Protein AF-A0A367LZN6-F1 (afdb_monomer_lite)

InterPro domains:
  IPR013398 Type I-F CRISPR-associated protein Csy2 [PF09614] (10-201)
  IPR013398 Type I-F CRISPR-associated protein Csy2 [TIGR02565] (9-202)

Radius of gyration: 20.75 Å; chains: 1; bounding box: 50×56×59 Å

Structure (mmCIF, N/CA/C/O backbone):
data_AF-A0A367LZN6-F1
#
_entry.id   AF-A0A367LZN6-F1
#
loop_
_atom_site.group_PDB
_atom_site.id
_atom_site.type_symbol
_atom_site.label_atom_id
_atom_site.label_alt_id
_atom_site.label_comp_id
_atom_site.label_asym_id
_atom_site.label_entity_id
_atom_site.label_seq_id
_atom_site.pdbx_PDB_ins_code
_atom_site.Cartn_x
_atom_site.Cartn_y
_atom_site.Cartn_z
_atom_site.occupancy
_atom_site.B_iso_or_equiv
_atom_site.auth_seq_id
_atom_site.auth_comp_id
_atom_site.auth_asym_id
_atom_site.auth_atom_id
_atom_site.pdbx_PDB_model_num
ATOM 1 N N . MET A 1 1 ? 19.451 3.574 7.595 1.00 36.38 1 MET A N 1
ATOM 2 C CA . MET A 1 1 ? 19.959 3.113 6.290 1.00 36.38 1 MET A CA 1
ATOM 3 C C . MET A 1 1 ? 19.933 4.323 5.383 1.00 36.38 1 MET A C 1
ATOM 5 O O . MET A 1 1 ? 18.864 4.893 5.214 1.00 36.38 1 MET A O 1
ATOM 9 N N . SER A 1 2 ? 21.096 4.810 4.957 1.00 38.88 2 SER A N 1
ATOM 10 C CA . SER A 1 2 ? 21.179 5.846 3.927 1.00 38.88 2 SER A CA 1
ATOM 11 C C . SER A 1 2 ? 20.665 5.220 2.634 1.00 38.88 2 SER A C 1
ATOM 13 O O . SER A 1 2 ? 21.342 4.358 2.081 1.00 38.88 2 SER A O 1
ATOM 15 N N . GLY A 1 3 ? 19.436 5.555 2.243 1.00 60.59 3 GLY A N 1
ATOM 16 C CA . GLY A 1 3 ? 18.892 5.136 0.955 1.00 60.59 3 GLY A CA 1
ATOM 17 C C . GLY A 1 3 ? 19.690 5.803 -0.156 1.00 60.59 3 GLY A C 1
ATOM 18 O O . GLY A 1 3 ? 20.040 6.978 -0.037 1.00 60.59 3 GLY A O 1
ATOM 19 N N . THR A 1 4 ? 20.028 5.038 -1.183 1.00 78.94 4 THR A N 1
ATOM 20 C CA . THR A 1 4 ? 20.628 5.560 -2.407 1.00 78.94 4 THR A CA 1
ATOM 21 C C . THR A 1 4 ? 19.589 6.435 -3.105 1.00 78.94 4 THR A C 1
ATOM 23 O O . THR A 1 4 ? 18.412 6.076 -3.148 1.00 78.94 4 THR A O 1
ATOM 26 N N . ASP A 1 5 ? 19.986 7.591 -3.635 1.00 84.31 5 ASP A N 1
ATOM 27 C CA . ASP A 1 5 ? 19.047 8.428 -4.385 1.00 84.31 5 ASP A CA 1
ATOM 28 C C . ASP A 1 5 ? 18.665 7.733 -5.706 1.00 84.31 5 ASP A C 1
ATOM 30 O O . ASP A 1 5 ? 19.562 7.259 -6.409 1.00 84.31 5 ASP A O 1
ATOM 34 N N . PRO A 1 6 ? 17.366 7.650 -6.054 1.00 88.62 6 PRO A N 1
ATOM 35 C CA . PRO A 1 6 ? 16.902 6.976 -7.265 1.00 88.62 6 PRO A CA 1
ATOM 36 C C . PRO A 1 6 ? 17.470 7.597 -8.539 1.00 88.62 6 PRO A C 1
ATOM 38 O O . PRO A 1 6 ? 17.535 8.819 -8.672 1.00 88.62 6 PRO A O 1
ATOM 41 N N . GLU A 1 7 ? 17.819 6.753 -9.510 1.00 89.00 7 GLU A N 1
ATOM 42 C CA . GLU A 1 7 ? 18.222 7.190 -10.855 1.00 89.00 7 GLU A CA 1
ATOM 43 C C . GLU A 1 7 ? 16.996 7.533 -11.708 1.00 89.00 7 GLU A C 1
ATOM 45 O O . GLU A 1 7 ? 17.014 8.469 -12.518 1.00 89.00 7 GLU A O 1
ATOM 50 N N . ALA A 1 8 ? 15.887 6.828 -11.473 1.00 90.50 8 ALA A N 1
ATOM 51 C CA . ALA A 1 8 ? 14.597 7.106 -12.078 1.00 90.50 8 ALA A CA 1
ATOM 52 C C . ALA A 1 8 ? 13.431 6.924 -11.098 1.00 90.50 8 ALA A C 1
ATOM 54 O O . ALA A 1 8 ? 13.517 6.218 -10.095 1.00 90.50 8 ALA A O 1
ATOM 55 N N . LEU A 1 9 ? 12.307 7.568 -11.415 1.00 92.56 9 LEU A N 1
ATOM 56 C CA . LEU A 1 9 ? 11.036 7.410 -10.713 1.00 92.56 9 LEU A CA 1
ATOM 57 C C . LEU A 1 9 ? 10.023 6.728 -11.621 1.00 92.56 9 LEU A C 1
ATOM 59 O O . LEU A 1 9 ? 9.622 7.288 -12.642 1.00 92.56 9 LEU A O 1
ATOM 63 N N . LEU A 1 10 ? 9.556 5.554 -11.214 1.00 93.94 10 LEU A N 1
ATOM 64 C CA . LEU A 1 10 ? 8.472 4.846 -11.876 1.00 93.94 10 LEU A CA 1
ATOM 65 C C . LEU A 1 10 ? 7.142 5.165 -11.188 1.00 93.94 10 LEU A C 1
ATOM 67 O O . LEU A 1 10 ? 6.954 4.912 -10.000 1.00 93.94 10 LEU A O 1
ATOM 71 N N . LEU A 1 11 ? 6.197 5.715 -11.947 1.00 94.38 11 LEU A N 1
ATOM 72 C CA . LEU A 1 11 ? 4.834 5.971 -11.494 1.00 94.38 11 LEU A CA 1
ATOM 73 C C . LEU A 1 11 ? 3.920 4.814 -11.901 1.00 94.38 11 LEU A C 1
ATOM 75 O O . LEU A 1 11 ? 3.705 4.601 -13.091 1.00 94.38 11 LEU A O 1
ATOM 79 N N . LEU A 1 12 ? 3.305 4.148 -10.920 1.00 93.50 12 LEU A N 1
ATOM 80 C CA . LEU A 1 12 ? 2.139 3.283 -11.104 1.00 93.50 12 LEU A CA 1
ATOM 81 C C . LEU A 1 12 ? 0.874 4.080 -10.759 1.00 93.50 12 LEU A C 1
ATOM 83 O O . LEU A 1 12 ? 0.599 4.315 -9.577 1.00 93.50 12 LEU A O 1
ATOM 87 N N . PRO A 1 13 ? 0.121 4.559 -11.758 1.00 91.19 13 PRO A N 1
ATOM 88 C CA . PRO A 1 13 ? -0.969 5.490 -11.510 1.00 91.19 13 PRO A CA 1
ATOM 89 C C . PRO A 1 13 ? -2.259 4.780 -11.082 1.00 91.19 13 PRO A C 1
ATOM 91 O O . PRO A 1 13 ? -2.647 3.785 -11.677 1.00 91.19 13 PRO A O 1
ATOM 94 N N . ARG A 1 14 ? -2.973 5.371 -10.118 1.00 91.19 14 ARG A N 1
ATOM 95 C CA . ARG A 1 14 ? -4.406 5.169 -9.812 1.00 91.19 14 ARG A CA 1
ATOM 96 C C . ARG A 1 14 ? -4.847 3.705 -9.619 1.00 91.19 14 ARG A C 1
ATOM 98 O O . ARG A 1 14 ? -5.988 3.368 -9.916 1.00 91.19 14 ARG A O 1
ATOM 105 N N . LEU A 1 15 ? -3.975 2.843 -9.101 1.00 93.12 15 LEU A N 1
ATOM 106 C CA . LEU A 1 15 ? -4.280 1.444 -8.802 1.00 93.12 15 LEU A CA 1
ATOM 107 C C . LEU A 1 15 ? -5.531 1.353 -7.922 1.00 93.12 15 LEU A C 1
ATOM 109 O O . LEU A 1 15 ? -5.537 1.840 -6.790 1.00 93.12 15 LEU A O 1
ATOM 113 N N . SER A 1 16 ? -6.580 0.726 -8.450 1.00 94.38 16 SER A N 1
ATOM 114 C CA . SER A 1 16 ? -7.819 0.476 -7.722 1.00 94.38 16 SER A CA 1
ATOM 115 C C . SER A 1 16 ? -7.705 -0.856 -6.992 1.00 94.38 16 SER A C 1
ATOM 117 O O . SER A 1 16 ? -7.514 -1.897 -7.616 1.00 94.38 16 SER A O 1
ATOM 119 N N . ILE A 1 17 ? -7.776 -0.836 -5.665 1.00 96.19 17 ILE A N 1
ATOM 120 C CA . ILE A 1 17 ? -7.648 -2.011 -4.808 1.00 96.19 17 ILE A CA 1
ATOM 121 C C . ILE A 1 17 ? -8.984 -2.316 -4.155 1.00 96.19 17 ILE A C 1
ATOM 123 O O . ILE A 1 17 ? -9.581 -1.484 -3.466 1.00 96.19 17 ILE A O 1
ATOM 127 N N . GLN A 1 18 ? -9.424 -3.558 -4.318 1.00 96.25 18 GLN A N 1
ATOM 128 C CA . GLN A 1 18 ? -10.633 -4.075 -3.707 1.00 96.25 18 GLN A CA 1
ATOM 129 C C . GLN A 1 18 ? -10.316 -4.908 -2.463 1.00 96.25 18 GLN A C 1
ATOM 131 O O . GLN A 1 18 ? -9.483 -5.812 -2.523 1.00 96.25 18 GLN A O 1
ATOM 136 N N . ASN A 1 19 ? -11.047 -4.663 -1.368 1.00 95.69 19 ASN A N 1
ATOM 137 C CA . ASN A 1 19 ? -10.965 -5.427 -0.118 1.00 95.69 19 ASN A CA 1
ATOM 138 C C . ASN A 1 19 ? -9.553 -5.461 0.486 1.00 95.69 19 ASN A C 1
ATOM 140 O O . ASN A 1 19 ? -9.098 -6.507 0.943 1.00 95.69 19 ASN A O 1
ATOM 144 N N . ALA A 1 20 ? -8.853 -4.327 0.489 1.00 96.31 20 ALA A N 1
ATOM 145 C CA . ALA A 1 20 ? -7.599 -4.232 1.223 1.00 96.31 20 ALA A CA 1
ATOM 146 C C . ALA A 1 20 ? -7.864 -4.158 2.730 1.00 96.31 20 ALA A C 1
ATOM 148 O O . ALA A 1 20 ? -8.927 -3.707 3.167 1.00 96.31 20 ALA A O 1
ATOM 149 N N . ASN A 1 21 ? -6.885 -4.589 3.519 1.00 95.25 21 ASN A N 1
ATOM 150 C CA . ASN A 1 21 ? -6.981 -4.597 4.968 1.00 95.25 21 ASN A CA 1
ATOM 151 C C . ASN A 1 21 ? -7.060 -3.163 5.525 1.00 95.25 21 ASN A C 1
ATOM 153 O O . ASN A 1 21 ? -6.189 -2.335 5.256 1.00 95.25 21 ASN A O 1
ATOM 157 N N . ALA A 1 22 ? -8.097 -2.892 6.317 1.00 94.38 22 ALA A N 1
ATOM 158 C CA . ALA A 1 22 ? -8.324 -1.617 6.996 1.00 94.38 22 ALA A CA 1
ATOM 159 C C . ALA A 1 22 ? -7.944 -1.644 8.490 1.00 94.38 22 ALA A C 1
ATOM 161 O O . ALA A 1 22 ? -8.089 -0.633 9.179 1.00 94.38 22 ALA A O 1
ATOM 162 N N . ILE A 1 23 ? -7.474 -2.784 9.006 1.00 93.69 23 ILE A N 1
ATOM 163 C CA . ILE A 1 23 ? -6.905 -2.916 10.353 1.00 93.69 23 ILE A CA 1
ATOM 164 C C . ILE A 1 23 ? -5.385 -2.866 10.218 1.00 93.69 23 ILE A C 1
ATOM 166 O O . ILE A 1 23 ? -4.734 -3.848 9.858 1.00 93.69 23 ILE A O 1
ATOM 170 N N . SER A 1 24 ? -4.821 -1.691 10.476 1.00 89.88 24 SER A N 1
ATOM 171 C CA . SER A 1 24 ? -3.407 -1.400 10.217 1.00 89.88 24 SER A CA 1
ATOM 172 C C . SER A 1 24 ? -2.509 -1.820 11.376 1.00 89.88 24 SER A C 1
ATOM 174 O O . SER A 1 24 ? -1.361 -2.203 11.157 1.00 89.88 24 SER A O 1
ATOM 176 N N . SER A 1 25 ? -3.024 -1.751 12.604 1.00 92.25 25 SER A N 1
ATOM 177 C CA . SER A 1 25 ? -2.385 -2.255 13.822 1.00 92.25 25 SER A CA 1
AT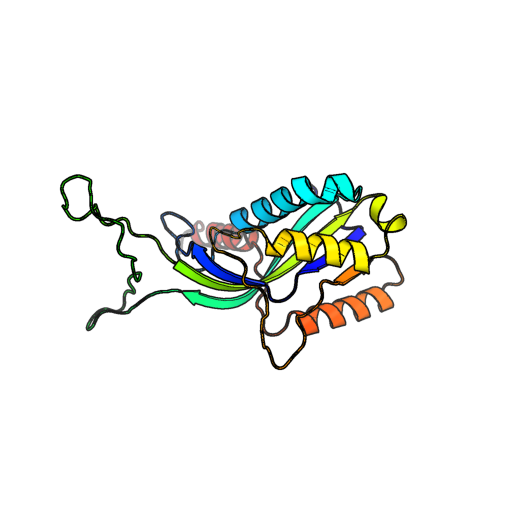OM 178 C C . SER A 1 25 ? -3.450 -2.570 14.885 1.00 92.25 25 SER A C 1
ATOM 180 O O . SER A 1 25 ? -4.607 -2.187 14.707 1.00 92.25 25 SER A O 1
ATOM 182 N N . PRO A 1 26 ? -3.090 -3.186 16.027 1.00 92.19 26 PRO A N 1
ATOM 183 C CA . PRO A 1 26 ? -4.032 -3.401 17.130 1.00 92.19 26 PRO A CA 1
ATOM 184 C C . PRO A 1 26 ? -4.678 -2.118 17.686 1.00 92.19 26 PRO A C 1
ATOM 186 O O . PRO A 1 26 ? -5.707 -2.196 18.347 1.00 92.19 26 PRO A O 1
ATOM 189 N N . LEU A 1 27 ? -4.081 -0.943 17.439 1.00 94.75 27 LEU A N 1
ATOM 190 C CA . LEU A 1 27 ? -4.550 0.351 17.954 1.00 94.75 27 LEU A CA 1
ATOM 191 C C . LEU A 1 27 ? -5.026 1.315 16.859 1.00 94.75 27 LEU A C 1
ATOM 193 O O . LEU A 1 27 ? -5.629 2.341 17.169 1.00 94.75 27 LEU A O 1
ATOM 197 N N . THR A 1 28 ? -4.742 1.028 15.587 1.00 95.06 28 THR A N 1
ATOM 198 C CA . THR A 1 28 ? -5.031 1.936 14.472 1.00 95.06 28 THR A CA 1
ATOM 199 C C . THR A 1 28 ? -5.791 1.228 13.362 1.00 95.06 28 THR A C 1
ATOM 201 O O . THR A 1 28 ? -5.426 0.142 12.911 1.00 95.06 28 THR A O 1
ATOM 204 N N . TRP A 1 29 ? -6.843 1.888 12.889 1.00 95.12 29 TRP A N 1
ATOM 205 C CA . TRP A 1 29 ? -7.655 1.439 11.768 1.00 95.12 29 TRP A CA 1
ATOM 206 C C . TRP A 1 29 ? -7.796 2.555 10.733 1.00 95.12 29 TRP A C 1
ATOM 208 O O . TRP A 1 29 ? -7.644 3.736 11.054 1.00 95.12 29 TRP A O 1
ATOM 218 N N . GLY A 1 30 ? -8.091 2.183 9.491 1.00 94.69 30 GLY A N 1
ATOM 219 C CA . GLY A 1 30 ? -8.221 3.104 8.369 1.00 94.69 30 GLY A CA 1
ATOM 220 C C . GLY A 1 30 ? -7.329 2.685 7.208 1.00 94.69 30 GLY A C 1
ATOM 221 O O . GLY A 1 30 ? -7.546 1.634 6.610 1.00 94.69 30 GLY A O 1
ATOM 222 N N . PHE A 1 31 ? -6.355 3.526 6.859 1.00 96.12 31 PHE A N 1
ATOM 223 C CA . PHE A 1 31 ? -5.451 3.269 5.738 1.00 96.12 31 PHE A CA 1
ATOM 224 C C . PHE A 1 31 ? -4.443 2.156 6.080 1.00 96.12 31 PHE A C 1
ATOM 226 O O . PHE A 1 31 ? -3.867 2.210 7.171 1.00 96.12 31 PHE A O 1
ATOM 233 N N . PRO A 1 32 ? -4.193 1.181 5.183 1.00 95.00 32 PRO A N 1
ATOM 234 C CA . PRO A 1 32 ? -3.294 0.058 5.437 1.00 95.00 32 PRO A CA 1
ATOM 235 C C . PRO A 1 32 ? -1.883 0.502 5.833 1.00 95.00 32 PRO A C 1
ATOM 237 O O . PRO A 1 32 ? -1.411 1.572 5.449 1.00 95.00 32 PRO A O 1
ATOM 240 N N . SER A 1 33 ? -1.188 -0.350 6.588 1.00 95.12 33 SER A N 1
ATOM 241 C CA . SER A 1 33 ? 0.182 -0.072 7.031 1.00 95.12 33 SER A CA 1
ATOM 242 C C . SER A 1 33 ? 1.116 0.212 5.840 1.00 95.12 33 SER A C 1
ATOM 244 O O . SER A 1 33 ? 1.093 -0.555 4.871 1.00 95.12 33 SER A O 1
ATOM 246 N N . PRO A 1 34 ? 1.999 1.232 5.915 1.00 95.25 34 PRO A N 1
ATOM 247 C CA . PRO A 1 34 ? 3.028 1.484 4.901 1.00 95.25 34 PRO A CA 1
ATOM 248 C C . PRO A 1 34 ? 3.896 0.255 4.591 1.00 95.25 34 PRO A C 1
ATOM 250 O O . PRO A 1 34 ? 4.340 0.088 3.458 1.00 95.25 34 PRO A O 1
ATOM 253 N N . GLY A 1 35 ? 4.070 -0.651 5.563 1.00 95.25 35 GLY A N 1
ATOM 254 C CA . GLY A 1 35 ? 4.804 -1.907 5.380 1.00 95.25 35 GLY A CA 1
ATOM 255 C C . GLY A 1 35 ? 4.192 -2.843 4.330 1.00 95.25 35 GLY A C 1
ATOM 256 O O . GLY A 1 35 ? 4.907 -3.602 3.682 1.00 95.25 35 GLY A O 1
ATOM 257 N N . ALA A 1 36 ? 2.876 -2.767 4.102 1.00 95.44 36 ALA A N 1
ATOM 258 C CA . ALA A 1 36 ? 2.231 -3.521 3.030 1.00 95.44 36 ALA A CA 1
ATOM 259 C C . ALA A 1 36 ? 2.666 -3.029 1.639 1.00 95.44 36 ALA A C 1
ATOM 261 O O . ALA A 1 36 ? 2.731 -3.821 0.702 1.00 95.44 36 ALA A O 1
ATOM 262 N N . PHE A 1 37 ? 2.982 -1.737 1.511 1.00 96.62 37 PHE A N 1
ATOM 263 C CA . PHE A 1 37 ? 3.441 -1.133 0.264 1.00 96.62 37 PHE A CA 1
ATOM 264 C C . PHE A 1 37 ? 4.920 -1.416 0.031 1.00 96.62 37 PHE A C 1
ATOM 266 O O . PHE A 1 37 ? 5.276 -1.841 -1.060 1.00 96.62 37 PHE A O 1
ATOM 273 N N . THR A 1 38 ? 5.775 -1.274 1.048 1.00 96.19 38 THR A N 1
ATOM 274 C CA . THR A 1 38 ? 7.201 -1.625 0.912 1.00 96.19 38 THR A CA 1
ATOM 275 C C . THR A 1 38 ? 7.380 -3.112 0.596 1.00 96.19 38 THR A C 1
ATOM 277 O O . THR A 1 38 ? 8.139 -3.466 -0.303 1.00 96.19 38 THR A O 1
ATOM 280 N N . GLY A 1 39 ? 6.611 -3.991 1.249 1.00 95.75 39 GLY A N 1
ATOM 281 C CA . GLY A 1 39 ? 6.593 -5.422 0.937 1.00 95.75 39 GLY A CA 1
ATOM 282 C C . GLY A 1 39 ? 6.092 -5.727 -0.479 1.00 95.75 39 GLY A C 1
ATOM 283 O O . GLY A 1 39 ? 6.609 -6.633 -1.130 1.00 95.75 39 GLY A O 1
ATOM 284 N N . PHE A 1 40 ? 5.127 -4.955 -0.986 1.00 96.25 40 PHE A N 1
ATOM 285 C CA . PHE A 1 40 ? 4.655 -5.069 -2.367 1.00 96.25 40 PHE A CA 1
ATOM 286 C C . PHE A 1 40 ? 5.737 -4.684 -3.385 1.00 96.25 40 PHE A C 1
ATOM 288 O O . PHE A 1 40 ? 5.941 -5.419 -4.349 1.00 96.25 40 PHE A O 1
ATOM 295 N N . VAL A 1 41 ? 6.471 -3.591 -3.149 1.00 95.81 41 VAL A N 1
ATOM 296 C CA . VAL A 1 41 ? 7.608 -3.193 -4.000 1.00 95.81 41 VAL A CA 1
ATOM 297 C C . VAL A 1 41 ? 8.691 -4.261 -3.997 1.00 95.81 41 VAL A C 1
ATOM 299 O O . VAL A 1 41 ? 9.139 -4.687 -5.056 1.00 95.81 41 VAL A O 1
ATOM 302 N N . HIS A 1 42 ? 9.038 -4.787 -2.824 1.00 95.06 42 HIS A N 1
ATOM 303 C CA . HIS A 1 42 ? 10.008 -5.871 -2.733 1.00 95.06 42 HIS A CA 1
ATOM 304 C C . HIS A 1 42 ? 9.534 -7.143 -3.464 1.00 95.06 42 HIS A C 1
ATOM 306 O O . HIS A 1 42 ? 10.321 -7.844 -4.101 1.00 95.06 42 HIS A O 1
ATOM 312 N N . ALA A 1 43 ? 8.233 -7.443 -3.434 1.00 95.62 43 ALA A N 1
ATOM 313 C CA . ALA A 1 43 ? 7.669 -8.541 -4.213 1.00 95.62 43 ALA A CA 1
ATOM 314 C C . ALA A 1 43 ? 7.737 -8.286 -5.731 1.00 95.62 43 ALA A C 1
ATOM 316 O O . ALA A 1 43 ? 7.983 -9.231 -6.479 1.00 95.62 43 ALA A O 1
ATOM 317 N N . LEU A 1 44 ? 7.565 -7.040 -6.191 1.00 94.69 44 LEU A N 1
ATOM 318 C CA . LEU A 1 44 ? 7.794 -6.665 -7.592 1.00 94.69 44 LEU A CA 1
ATOM 319 C C . LEU A 1 44 ? 9.265 -6.839 -7.980 1.00 94.69 44 LEU A C 1
ATOM 321 O O . LEU A 1 44 ? 9.544 -7.459 -9.007 1.00 94.69 44 LEU A O 1
ATOM 325 N N . GLN A 1 45 ? 10.193 -6.394 -7.127 1.00 94.62 45 GLN A N 1
ATOM 326 C CA . GLN A 1 45 ? 11.632 -6.544 -7.350 1.00 94.62 45 GLN A CA 1
ATOM 327 C C . GLN A 1 45 ? 12.016 -8.005 -7.592 1.00 94.62 45 GLN A C 1
ATOM 329 O O . GLN A 1 45 ? 12.703 -8.333 -8.555 1.00 94.62 45 GLN A O 1
ATOM 334 N N . ARG A 1 46 ? 11.487 -8.917 -6.771 1.00 93.88 46 ARG A N 1
ATOM 335 C CA . ARG A 1 46 ? 11.745 -10.358 -6.906 1.00 93.88 46 ARG A CA 1
ATOM 336 C C . ARG A 1 46 ? 11.189 -10.982 -8.187 1.00 93.88 46 ARG A C 1
ATOM 338 O O . ARG A 1 46 ? 11.655 -12.051 -8.566 1.00 93.88 46 ARG A O 1
ATOM 345 N N . ARG A 1 47 ? 10.162 -10.388 -8.802 1.00 93.00 47 ARG A N 1
ATOM 346 C CA . ARG A 1 47 ? 9.472 -10.969 -9.966 1.00 93.00 47 ARG A CA 1
ATOM 347 C C . ARG A 1 47 ? 9.883 -10.353 -11.299 1.00 93.00 47 ARG A C 1
ATOM 349 O O . ARG A 1 47 ? 9.795 -11.054 -12.297 1.00 93.00 47 ARG A O 1
ATOM 356 N N . VAL A 1 48 ? 10.240 -9.069 -11.319 1.00 92.56 48 VAL A N 1
ATOM 357 C CA . VAL A 1 48 ? 10.516 -8.304 -12.552 1.00 92.56 48 VAL A CA 1
ATOM 358 C C . VAL A 1 48 ? 11.884 -7.630 -12.510 1.00 92.56 48 VAL A C 1
ATOM 360 O O . VAL A 1 48 ? 12.520 -7.504 -13.550 1.00 92.56 48 VAL A O 1
ATOM 363 N N . GLY A 1 49 ? 12.368 -7.245 -11.325 1.00 86.31 49 GLY A N 1
ATOM 364 C CA . GLY A 1 49 ? 13.656 -6.560 -11.184 1.00 86.31 49 GLY A CA 1
ATOM 365 C C . GLY A 1 49 ? 14.822 -7.381 -11.729 1.00 86.31 49 GLY A C 1
ATOM 366 O O . GLY A 1 49 ? 15.601 -6.880 -12.523 1.00 86.31 49 GLY A O 1
ATOM 367 N N . ILE A 1 50 ? 14.862 -8.680 -11.407 1.00 87.50 50 ILE A N 1
ATOM 368 C CA . ILE A 1 50 ? 15.919 -9.601 -11.868 1.00 87.50 50 ILE A CA 1
ATOM 369 C C . ILE A 1 50 ? 15.896 -9.796 -13.393 1.00 87.50 50 ILE A C 1
ATOM 371 O O . ILE A 1 50 ? 16.933 -10.009 -13.996 1.00 87.50 50 ILE A O 1
ATOM 375 N N . SER A 1 51 ? 14.722 -9.764 -14.031 1.00 89.69 51 SER A N 1
ATOM 376 C CA . SER A 1 51 ? 14.618 -9.973 -15.485 1.00 89.69 51 SER A CA 1
ATOM 377 C C . SER A 1 51 ? 14.921 -8.727 -16.309 1.00 89.69 51 SER A C 1
ATOM 379 O O . SER A 1 51 ? 15.158 -8.848 -17.504 1.00 89.69 51 SER A O 1
ATOM 381 N N . LEU A 1 52 ? 14.819 -7.551 -15.691 1.00 89.12 52 LEU A N 1
ATOM 382 C CA . LEU A 1 52 ? 15.079 -6.263 -16.326 1.00 89.12 52 LEU A CA 1
ATOM 383 C C . LEU A 1 52 ? 16.399 -5.654 -15.850 1.00 89.12 52 LEU A C 1
ATOM 385 O O . LEU A 1 52 ? 16.642 -4.504 -16.175 1.00 89.12 52 LEU A O 1
ATOM 389 N N . ASP A 1 53 ? 17.184 -6.369 -15.037 1.00 92.50 53 ASP A N 1
ATOM 390 C CA . ASP A 1 53 ? 18.415 -5.881 -14.401 1.00 92.50 53 ASP A CA 1
ATOM 391 C C . ASP A 1 53 ? 18.259 -4.496 -13.734 1.00 92.50 53 ASP A C 1
ATOM 393 O O . ASP A 1 53 ? 19.132 -3.630 -13.803 1.00 92.50 53 ASP A O 1
ATOM 397 N N . ILE A 1 54 ? 17.119 -4.296 -13.056 1.00 92.44 54 ILE A N 1
ATOM 398 C CA . ILE A 1 54 ? 16.810 -3.091 -12.272 1.00 92.44 54 ILE A CA 1
ATOM 399 C C . ILE A 1 54 ? 16.581 -3.418 -10.796 1.00 92.44 54 ILE A C 1
ATOM 401 O O . ILE A 1 54 ? 16.084 -4.487 -10.429 1.00 92.44 54 ILE A O 1
ATOM 405 N N . GLU A 1 55 ? 16.866 -2.444 -9.941 1.00 94.06 55 GLU A N 1
ATOM 406 C CA . GLU A 1 55 ? 16.541 -2.429 -8.523 1.00 94.06 55 GLU A CA 1
ATOM 407 C C . GLU A 1 55 ? 15.398 -1.451 -8.239 1.00 94.06 55 GLU A C 1
ATOM 409 O O . GLU A 1 55 ? 15.519 -0.241 -8.422 1.00 94.06 55 GLU A O 1
ATOM 414 N N . LEU A 1 56 ? 14.269 -1.996 -7.790 1.00 93.00 56 LEU A N 1
ATOM 415 C CA . LEU A 1 56 ? 13.124 -1.255 -7.281 1.00 93.00 56 LEU A CA 1
ATOM 416 C C . LEU A 1 56 ? 13.288 -1.050 -5.773 1.00 93.00 56 LEU A C 1
ATOM 418 O O . LEU A 1 56 ? 13.111 -1.993 -4.994 1.00 93.00 56 LEU A O 1
ATOM 422 N N . ASP A 1 57 ? 13.559 0.188 -5.371 1.00 91.44 57 ASP A N 1
ATOM 423 C CA . ASP A 1 57 ? 13.645 0.594 -3.968 1.00 91.44 57 ASP A CA 1
ATOM 424 C C . ASP A 1 57 ? 12.794 1.839 -3.689 1.00 91.44 57 ASP A C 1
ATOM 426 O O . ASP A 1 57 ? 12.528 2.676 -4.550 1.00 91.44 57 ASP A O 1
ATOM 430 N N . GLY A 1 58 ? 12.330 1.952 -2.449 1.00 92.06 58 GLY A N 1
ATOM 431 C CA 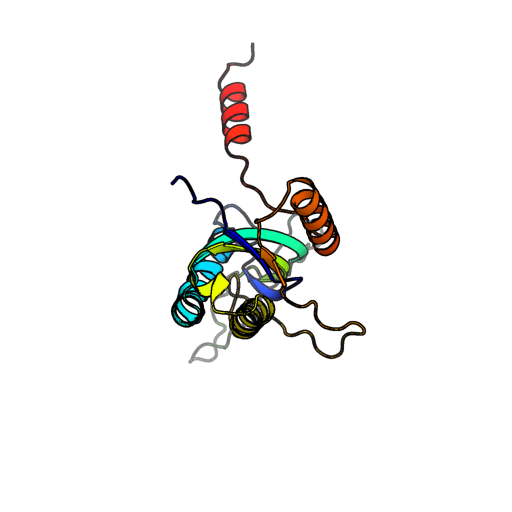. GLY A 1 58 ? 11.486 3.044 -1.999 1.00 92.06 58 GLY A CA 1
ATOM 432 C C . GLY A 1 58 ? 10.058 2.982 -2.547 1.00 92.06 58 GLY A C 1
ATOM 433 O O . GLY A 1 58 ? 9.751 2.432 -3.605 1.00 92.06 58 GLY A O 1
ATOM 434 N N . VAL A 1 59 ? 9.134 3.569 -1.785 1.00 96.06 59 VAL A N 1
ATOM 435 C CA . VAL A 1 59 ? 7.744 3.720 -2.217 1.00 96.06 59 VAL A CA 1
ATOM 436 C C . VAL A 1 59 ? 7.160 5.040 -1.731 1.00 96.06 59 VAL A C 1
ATOM 438 O O . VAL A 1 59 ? 7.070 5.309 -0.535 1.00 96.06 59 VAL A O 1
ATOM 441 N N . GLY A 1 60 ? 6.736 5.872 -2.674 1.00 95.88 60 GLY A N 1
ATOM 442 C CA . GLY A 1 60 ? 5.862 7.007 -2.432 1.00 95.88 60 GLY A CA 1
ATOM 443 C C . GLY A 1 60 ? 4.411 6.560 -2.535 1.00 95.88 60 GLY A C 1
ATOM 444 O O . GLY A 1 60 ? 3.998 6.019 -3.558 1.00 95.88 60 GLY A O 1
ATOM 445 N N . ILE A 1 61 ? 3.633 6.793 -1.481 1.00 96.88 61 ILE A N 1
ATOM 446 C CA . ILE A 1 61 ? 2.221 6.408 -1.417 1.00 96.88 61 ILE A CA 1
ATOM 447 C C . ILE A 1 61 ? 1.369 7.658 -1.608 1.00 96.88 61 ILE A C 1
ATOM 449 O O . ILE A 1 61 ? 1.432 8.582 -0.793 1.00 96.88 61 ILE A O 1
ATOM 453 N N . VAL A 1 62 ? 0.547 7.674 -2.656 1.00 96.88 62 VAL A N 1
ATOM 454 C CA . VAL A 1 62 ? -0.446 8.726 -2.894 1.00 96.88 62 VAL A CA 1
ATOM 455 C C . VAL A 1 62 ? -1.834 8.108 -2.901 1.00 96.88 62 VAL A C 1
ATOM 457 O O . VAL A 1 62 ? -2.162 7.328 -3.785 1.00 96.88 62 VAL A O 1
ATOM 460 N N . CYS A 1 63 ? -2.668 8.466 -1.929 1.00 96.31 63 CYS A N 1
ATOM 461 C CA . CYS A 1 63 ? -4.044 7.989 -1.847 1.00 96.31 63 CYS A CA 1
ATOM 462 C C . CYS A 1 63 ? -4.994 8.992 -2.512 1.00 96.31 63 CYS A C 1
ATOM 464 O O . CYS A 1 63 ? -5.118 10.124 -2.046 1.00 96.31 63 CYS A O 1
ATOM 466 N N . HIS A 1 64 ? -5.679 8.582 -3.579 1.00 95.19 64 HIS A N 1
ATOM 467 C CA . HIS A 1 64 ? -6.694 9.384 -4.274 1.00 95.19 64 HIS A CA 1
ATOM 468 C C . HIS A 1 64 ? -8.075 9.223 -3.655 1.00 95.19 64 HIS A C 1
ATOM 470 O O . HIS A 1 64 ? -8.805 10.198 -3.493 1.00 95.19 64 HIS A O 1
ATOM 476 N N . ARG A 1 65 ? -8.427 7.989 -3.291 1.00 95.69 65 ARG A N 1
ATOM 477 C CA . ARG A 1 65 ? -9.709 7.664 -2.673 1.00 95.69 65 ARG A CA 1
ATOM 478 C C . ARG A 1 65 ? -9.522 6.551 -1.659 1.00 95.69 65 ARG A C 1
ATOM 480 O O . ARG A 1 65 ? -8.801 5.588 -1.904 1.00 95.69 65 ARG A O 1
ATOM 487 N N . PHE A 1 66 ? -10.205 6.687 -0.532 1.00 96.50 66 PHE A N 1
ATOM 488 C CA . PHE A 1 66 ? -10.261 5.677 0.510 1.00 96.50 66 PHE A CA 1
ATOM 489 C C . PHE A 1 66 ? -11.708 5.508 0.961 1.00 96.50 66 PHE A C 1
ATOM 491 O O . PHE A 1 66 ? -12.350 6.473 1.375 1.00 96.50 66 PHE A O 1
ATOM 498 N N . GLU A 1 67 ? -12.214 4.285 0.885 1.00 97.00 67 GLU A N 1
ATOM 499 C CA . GLU A 1 67 ? -13.576 3.938 1.264 1.00 97.00 67 GLU A CA 1
ATOM 500 C C . GLU A 1 67 ? -13.562 2.672 2.119 1.00 97.00 67 GLU A C 1
ATOM 502 O O . GLU A 1 67 ? -13.502 1.549 1.620 1.00 97.00 67 GLU A O 1
ATOM 507 N N . ALA A 1 68 ? -13.587 2.854 3.438 1.00 96.12 68 ALA A N 1
ATOM 508 C CA . ALA A 1 68 ? -13.699 1.740 4.369 1.00 96.12 68 ALA A CA 1
ATOM 509 C C . ALA A 1 68 ? -15.125 1.172 4.378 1.00 96.12 68 ALA A C 1
ATOM 511 O O . ALA A 1 68 ? -16.103 1.919 4.365 1.00 96.12 68 ALA A O 1
ATOM 512 N N . GLN A 1 69 ? -15.240 -0.152 4.473 1.00 96.12 69 GLN A N 1
ATOM 513 C CA . GLN A 1 69 ? -16.512 -0.855 4.628 1.00 96.12 69 GLN A CA 1
ATOM 514 C C . GLN A 1 69 ? -16.942 -0.807 6.095 1.00 96.12 69 GLN A C 1
ATOM 516 O O . GLN A 1 69 ? -16.739 -1.743 6.868 1.00 96.12 69 GLN A O 1
ATOM 521 N N . ILE A 1 70 ? -17.499 0.335 6.482 1.00 96.25 70 ILE A N 1
ATOM 522 C CA . ILE A 1 70 ? -17.906 0.640 7.853 1.00 96.25 70 ILE A CA 1
ATOM 523 C C . ILE A 1 70 ? -19.350 1.124 7.897 1.00 96.25 70 ILE A C 1
ATOM 525 O O . ILE A 1 70 ? -19.851 1.730 6.951 1.00 96.25 70 ILE A O 1
ATOM 529 N N . SER A 1 71 ? -20.000 0.915 9.033 1.00 95.06 71 SER A N 1
ATOM 530 C CA . SER A 1 71 ? -21.324 1.453 9.326 1.00 95.06 71 SER A CA 1
ATOM 531 C C . SER A 1 71 ? -21.349 2.093 10.712 1.00 95.06 71 SER A C 1
ATOM 533 O O . SER A 1 71 ? -20.586 1.732 11.610 1.00 95.06 71 SER A O 1
ATOM 535 N N . GLN A 1 72 ? -22.197 3.107 10.878 1.00 96.00 72 GLN A N 1
ATOM 536 C CA . GLN A 1 72 ? -22.426 3.747 12.168 1.00 96.00 72 GLN A CA 1
ATOM 537 C C . GLN A 1 72 ? -23.783 3.276 12.704 1.00 96.00 72 GLN A C 1
ATOM 539 O O . GLN A 1 72 ? -24.808 3.587 12.094 1.00 96.00 72 GLN A O 1
ATOM 544 N N . PRO A 1 73 ? -23.820 2.524 13.815 1.00 95.00 73 PRO A N 1
ATOM 545 C CA . PRO A 1 73 ? -25.074 2.064 14.385 1.00 95.00 73 PRO A CA 1
ATOM 546 C C . PRO A 1 73 ? -25.854 3.227 15.012 1.00 95.00 73 PRO A C 1
ATOM 548 O O . PRO A 1 73 ? -25.274 4.195 15.516 1.00 95.00 73 PRO A O 1
ATOM 551 N N . ALA A 1 74 ? -27.185 3.118 14.997 1.00 95.25 74 ALA A N 1
ATOM 552 C CA . ALA A 1 74 ? -28.078 4.142 15.530 1.00 95.25 74 ALA A CA 1
ATOM 553 C C . ALA A 1 74 ? -27.762 4.454 17.005 1.00 95.25 74 ALA A C 1
ATOM 555 O O . ALA A 1 74 ? -27.552 3.554 17.817 1.00 95.25 74 ALA A O 1
ATOM 556 N N . GLY A 1 75 ? -27.703 5.744 17.343 1.00 94.25 75 GLY A N 1
ATOM 557 C CA . GLY A 1 75 ? -27.421 6.208 18.704 1.00 94.25 75 GLY A CA 1
ATOM 558 C C . GLY A 1 75 ? -25.957 6.101 19.155 1.00 94.25 75 GLY A C 1
ATOM 559 O O . GLY A 1 75 ? -25.658 6.488 20.282 1.00 94.25 75 GLY A O 1
ATOM 560 N N . LYS A 1 76 ? -25.023 5.627 18.313 1.00 94.69 76 LYS A N 1
ATOM 561 C CA . LYS A 1 76 ? -23.580 5.621 18.623 1.00 94.69 76 LYS A CA 1
ATOM 562 C C . LYS A 1 76 ? -22.805 6.563 17.711 1.00 94.69 76 LYS A C 1
ATOM 564 O O . LYS A 1 76 ? -23.185 6.800 16.569 1.00 94.69 76 LYS A O 1
ATOM 569 N N . ARG A 1 77 ? -21.678 7.073 18.216 1.00 93.25 77 ARG A N 1
ATOM 570 C CA . ARG A 1 77 ? -20.694 7.847 17.437 1.00 93.25 77 ARG A CA 1
ATOM 571 C C . ARG A 1 77 ? -19.577 6.969 16.860 1.00 93.25 77 ARG A C 1
ATOM 573 O O . ARG A 1 77 ? -18.919 7.367 15.903 1.00 93.25 77 ARG A O 1
ATOM 580 N N . THR A 1 78 ? -19.347 5.795 17.447 1.00 94.00 78 THR A N 1
ATOM 581 C CA . THR A 1 78 ? -18.348 4.837 16.965 1.00 94.00 78 THR A CA 1
ATOM 582 C C . THR A 1 78 ? -18.828 4.147 15.695 1.00 94.00 78 THR A C 1
ATOM 584 O O . THR A 1 78 ? -20.027 4.010 15.458 1.00 94.00 78 THR A O 1
ATOM 587 N N . LYS A 1 79 ? -17.874 3.723 14.870 1.00 93.88 79 LYS A N 1
ATOM 588 C CA . LYS A 1 79 ? -18.116 2.994 13.625 1.00 93.88 79 LYS A CA 1
ATOM 589 C C . LYS A 1 79 ? -17.728 1.533 13.828 1.00 93.88 79 LYS A C 1
ATOM 591 O O . LYS A 1 79 ? -16.812 1.257 14.597 1.00 93.88 79 LYS A O 1
ATOM 596 N N . VAL A 1 80 ? -18.428 0.629 13.156 1.00 94.62 80 VAL A N 1
ATOM 597 C CA . VAL A 1 80 ? -18.164 -0.816 13.168 1.00 94.62 80 VAL A CA 1
ATOM 598 C C . VAL A 1 80 ? -17.864 -1.296 11.752 1.00 94.62 80 VAL A C 1
ATOM 600 O O . VAL A 1 80 ? -18.295 -0.666 10.784 1.00 94.62 80 VAL A O 1
ATOM 603 N N . PHE A 1 81 ? -17.111 -2.386 11.625 1.00 95.38 81 PHE A N 1
ATOM 604 C CA . PHE A 1 81 ? -16.788 -2.967 10.325 1.00 95.38 81 PHE A CA 1
ATOM 605 C C . PHE A 1 81 ? -17.938 -3.805 9.780 1.00 95.38 81 PHE A C 1
ATOM 607 O O . PHE A 1 81 ? -18.613 -4.526 10.516 1.00 95.38 81 PHE A O 1
ATOM 614 N N . ASN A 1 82 ? -18.132 -3.736 8.467 1.00 93.94 82 ASN A N 1
ATOM 615 C CA . ASN A 1 82 ? -19.040 -4.629 7.768 1.00 93.94 82 ASN A CA 1
ATOM 616 C C . ASN A 1 82 ? -18.305 -5.950 7.507 1.00 93.94 82 ASN A C 1
ATOM 618 O O . ASN A 1 82 ? -17.255 -5.966 6.867 1.00 93.94 82 ASN A O 1
ATOM 622 N N . LEU A 1 83 ? -18.855 -7.052 8.013 1.00 93.31 83 LEU A N 1
ATOM 623 C CA . LEU A 1 83 ? -18.228 -8.373 7.953 1.00 93.31 83 LEU A CA 1
ATOM 624 C C . LEU A 1 83 ? -18.794 -9.217 6.810 1.00 93.31 83 LEU A C 1
ATOM 626 O O . LEU A 1 83 ? -19.908 -8.991 6.334 1.00 93.31 83 LEU A O 1
ATOM 630 N N . THR A 1 84 ? -18.044 -10.242 6.406 1.00 89.38 84 THR A N 1
ATOM 631 C CA . THR A 1 84 ? -18.517 -11.250 5.452 1.00 89.38 84 THR A CA 1
ATOM 632 C C . THR A 1 84 ? -18.901 -12.545 6.141 1.00 89.38 84 THR A C 1
ATOM 634 O O . THR A 1 84 ? -18.316 -12.933 7.150 1.00 89.38 84 THR A O 1
ATOM 637 N N . ARG A 1 85 ? -19.876 -13.250 5.567 1.00 90.12 85 ARG A N 1
ATOM 638 C CA . ARG A 1 85 ? -20.282 -14.563 6.059 1.00 90.12 85 ARG A CA 1
ATOM 639 C C . ARG A 1 85 ? -19.294 -15.625 5.581 1.00 90.12 85 ARG A C 1
ATOM 641 O O . ARG A 1 85 ? -19.200 -15.882 4.384 1.00 90.12 85 ARG A O 1
ATOM 648 N N . ASN A 1 86 ? -18.593 -16.244 6.524 1.00 89.06 86 ASN A N 1
ATOM 649 C CA . ASN A 1 86 ? -17.727 -17.385 6.243 1.00 89.06 86 ASN A CA 1
ATOM 650 C C . ASN A 1 86 ? -18.559 -18.659 6.004 1.00 89.06 86 ASN A C 1
ATOM 652 O O . ASN A 1 86 ? -19.701 -18.739 6.479 1.00 89.06 86 ASN A O 1
ATOM 656 N N . PRO A 1 87 ? -18.017 -19.652 5.271 1.00 90.81 87 PRO A N 1
ATOM 657 C CA . PRO A 1 87 ? -18.652 -20.957 5.121 1.00 90.81 87 PRO A CA 1
ATOM 658 C C . PRO A 1 87 ? -19.000 -21.591 6.474 1.00 90.81 87 PRO A C 1
ATOM 660 O O . PRO A 1 87 ? -18.353 -21.322 7.487 1.00 90.81 87 PRO A O 1
ATOM 663 N N . LEU A 1 88 ? -20.036 -22.431 6.483 1.00 93.19 88 LEU A N 1
ATOM 664 C CA . LEU A 1 88 ? -20.430 -23.184 7.674 1.00 93.19 88 LEU A CA 1
ATOM 665 C C . LEU A 1 88 ? -19.360 -24.222 8.036 1.00 93.19 88 LEU A C 1
ATOM 667 O O . LEU A 1 88 ? -18.605 -24.684 7.179 1.00 93.19 88 LEU A O 1
ATOM 671 N N . ASN A 1 89 ? -19.330 -24.610 9.309 1.00 91.44 89 ASN A N 1
ATOM 672 C CA . ASN A 1 89 ? -18.478 -25.695 9.779 1.00 91.44 89 ASN A CA 1
ATOM 673 C C . ASN A 1 89 ? -18.919 -27.041 9.180 1.00 91.44 89 ASN A C 1
ATOM 675 O O . ASN A 1 89 ? -20.025 -27.172 8.651 1.00 91.44 89 ASN A O 1
ATOM 679 N N . ARG A 1 90 ? -18.079 -28.074 9.340 1.00 91.62 90 ARG A N 1
ATOM 680 C CA . ARG A 1 90 ? -18.374 -29.449 8.894 1.00 91.62 90 ARG A CA 1
ATOM 681 C C . ARG A 1 90 ? -19.728 -29.964 9.397 1.00 91.62 90 ARG A C 1
ATOM 683 O O . ARG A 1 90 ? -20.422 -30.651 8.658 1.00 91.62 90 ARG A O 1
ATOM 690 N N . ASP A 1 91 ? -20.106 -29.584 10.615 1.00 90.06 91 ASP A N 1
ATOM 691 C CA . ASP A 1 91 ? -21.349 -30.015 11.266 1.00 90.06 91 ASP A CA 1
ATOM 692 C C . ASP A 1 91 ? -22.562 -29.137 10.892 1.00 90.06 91 ASP A C 1
ATOM 694 O O . ASP A 1 91 ? -23.637 -29.270 11.469 1.00 90.06 91 ASP A O 1
ATOM 698 N N . GLY A 1 92 ? -22.396 -28.189 9.960 1.00 90.50 92 GLY A N 1
ATOM 699 C CA . GLY A 1 92 ? -23.435 -27.243 9.539 1.00 90.50 92 GLY A CA 1
ATOM 700 C C . GLY A 1 92 ? -23.642 -26.053 10.484 1.00 90.50 92 GLY A C 1
ATOM 701 O O . GLY A 1 92 ? -24.473 -25.188 10.206 1.00 90.50 92 GLY A O 1
ATOM 702 N N . SER A 1 93 ? -22.885 -25.968 11.582 1.00 90.62 93 SER A N 1
ATOM 703 C CA . SER A 1 93 ? -22.948 -24.848 12.526 1.00 90.62 93 SER A CA 1
ATOM 704 C C . SER A 1 93 ? -22.265 -23.584 11.988 1.00 90.62 93 SER A C 1
ATOM 706 O O . SER A 1 93 ? -21.372 -23.639 11.137 1.00 90.62 93 SER A O 1
ATOM 708 N N . THR A 1 94 ? -22.690 -22.420 12.486 1.00 88.88 94 THR A N 1
ATOM 709 C CA . THR A 1 94 ? -22.096 -21.127 12.122 1.00 88.88 94 THR A CA 1
ATOM 710 C C . THR A 1 94 ? -20.647 -21.051 12.604 1.00 88.88 94 THR A C 1
ATOM 712 O O . THR A 1 94 ? -20.366 -21.293 13.778 1.00 88.88 94 THR A O 1
ATOM 715 N N . ALA A 1 95 ? -19.731 -20.693 11.702 1.00 90.00 95 ALA A N 1
ATOM 716 C CA . ALA A 1 95 ? -18.334 -20.454 12.043 1.00 90.00 95 ALA A CA 1
ATOM 717 C C . ALA A 1 95 ? -18.183 -19.256 12.996 1.00 90.00 95 ALA A C 1
ATOM 719 O O . ALA A 1 95 ? -18.999 -18.330 12.988 1.00 90.00 95 ALA A O 1
ATOM 720 N N . ALA A 1 96 ? -17.119 -19.262 13.802 1.00 90.12 96 ALA A N 1
ATOM 721 C CA . ALA A 1 96 ? -16.793 -18.133 14.665 1.00 90.12 96 ALA A CA 1
ATOM 722 C C . ALA A 1 96 ? -16.598 -16.856 13.832 1.00 90.12 96 ALA A C 1
ATOM 724 O O . ALA A 1 96 ? -15.961 -16.874 12.774 1.00 90.12 96 ALA A O 1
ATOM 725 N N . ILE A 1 97 ? -17.163 -15.749 14.313 1.00 88.00 97 ILE A N 1
ATOM 726 C CA . ILE A 1 97 ? -17.041 -14.453 13.652 1.00 88.00 97 ILE A CA 1
ATOM 727 C C . ILE A 1 97 ? -15.657 -13.892 13.973 1.00 88.00 97 ILE A C 1
ATOM 729 O O . ILE A 1 97 ? -15.350 -13.611 15.130 1.00 88.00 97 ILE A O 1
ATOM 733 N N . VAL A 1 98 ? -14.838 -13.731 12.937 1.00 89.00 98 VAL A N 1
ATOM 734 C CA . VAL A 1 98 ? -13.559 -13.021 13.006 1.00 89.00 98 VAL A CA 1
ATOM 735 C C . VAL A 1 98 ? -13.765 -11.652 12.372 1.00 89.00 98 VAL A C 1
ATOM 737 O O . VAL A 1 98 ? -14.230 -11.558 11.234 1.00 89.00 98 VAL A O 1
ATOM 740 N N . GLU A 1 99 ? -13.460 -10.589 13.114 1.00 87.69 99 GLU A N 1
ATOM 741 C CA . GLU A 1 99 ? -13.551 -9.231 12.584 1.00 87.69 99 GLU A CA 1
ATOM 742 C C . GLU A 1 99 ? -12.371 -8.940 11.651 1.00 87.69 99 GLU A C 1
ATOM 744 O O . GLU A 1 99 ? -11.218 -8.884 12.075 1.00 87.69 99 GLU A O 1
ATOM 749 N N . GLU A 1 100 ? -12.670 -8.721 10.372 1.00 90.00 100 GLU A N 1
ATOM 750 C CA . GLU A 1 100 ? -11.713 -8.259 9.370 1.00 90.00 100 GLU A CA 1
ATOM 751 C C . GLU A 1 100 ? -12.164 -6.900 8.835 1.00 90.00 100 GLU A C 1
ATOM 753 O O . GLU A 1 100 ? -13.238 -6.774 8.244 1.00 90.00 100 GLU A O 1
ATOM 758 N N . GLY A 1 101 ? -11.339 -5.870 9.012 1.00 91.69 101 GLY A N 1
ATOM 759 C CA . GLY A 1 101 ? -11.601 -4.564 8.418 1.00 91.69 101 GLY A CA 1
ATOM 760 C C . GLY A 1 101 ? -11.231 -4.568 6.941 1.00 91.69 101 GLY A C 1
ATOM 761 O O . GLY A 1 101 ? -10.104 -4.905 6.579 1.00 91.69 101 GLY A O 1
ATOM 762 N N . ARG A 1 102 ? -12.163 -4.153 6.081 1.00 95.19 102 ARG A N 1
ATOM 763 C CA . ARG A 1 102 ? -11.964 -4.084 4.628 1.00 95.19 102 ARG A CA 1
ATOM 764 C C . ARG A 1 102 ? -12.179 -2.671 4.109 1.00 95.19 102 ARG A C 1
ATOM 766 O O . ARG A 1 102 ? -13.039 -1.942 4.604 1.00 95.19 102 ARG A O 1
ATOM 773 N N . ALA A 1 103 ? -11.413 -2.289 3.097 1.00 96.44 103 ALA A N 1
ATOM 774 C CA . ALA A 1 103 ? -11.554 -1.016 2.406 1.00 96.44 103 ALA A CA 1
ATOM 775 C C . ALA A 1 103 ? -11.322 -1.155 0.897 1.00 96.44 103 ALA A C 1
ATOM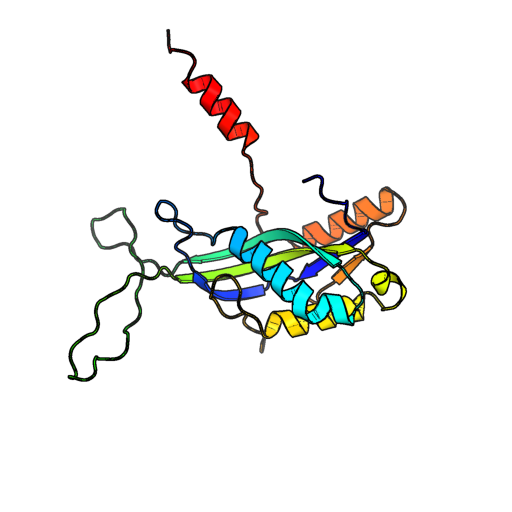 777 O O . ALA A 1 103 ? -10.578 -2.023 0.432 1.00 96.44 103 ALA A O 1
ATOM 778 N N . HIS A 1 104 ? -11.958 -0.269 0.137 1.00 97.12 104 HIS A N 1
ATOM 779 C CA . HIS A 1 104 ? -11.626 0.013 -1.252 1.00 97.12 104 HIS A CA 1
ATOM 780 C C . HIS A 1 104 ? -10.704 1.227 -1.300 1.00 97.12 104 HIS A C 1
ATOM 782 O O . HIS A 1 104 ? -10.944 2.226 -0.617 1.00 97.12 104 HIS A O 1
ATOM 788 N N . LEU A 1 105 ? -9.632 1.133 -2.079 1.00 95.38 105 LEU A N 1
ATOM 789 C CA . LEU A 1 105 ? -8.637 2.192 -2.185 1.00 95.38 105 LEU A CA 1
ATOM 790 C C . LEU A 1 105 ? -8.327 2.477 -3.640 1.00 95.38 105 LEU A C 1
ATOM 792 O O . LEU A 1 105 ? -8.318 1.575 -4.465 1.00 95.38 105 LEU A O 1
ATOM 796 N N . GLU A 1 106 ? -8.004 3.724 -3.928 1.00 95.56 106 GLU A N 1
ATOM 797 C CA . GLU A 1 106 ? -7.397 4.127 -5.186 1.00 95.56 106 GLU A CA 1
ATOM 798 C C . GLU A 1 106 ? -6.093 4.841 -4.852 1.00 95.56 106 GLU A C 1
ATOM 800 O O . GLU A 1 106 ? -6.108 5.906 -4.225 1.00 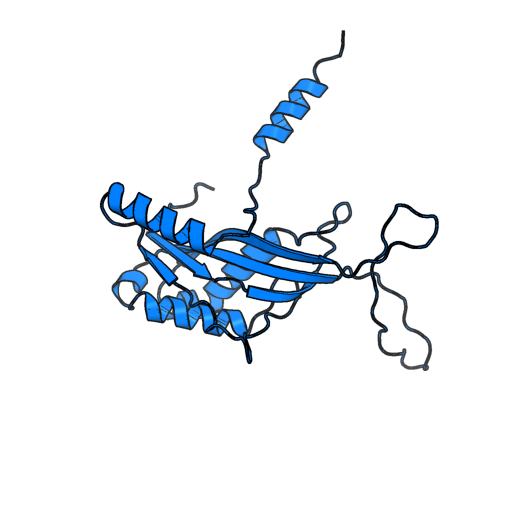95.56 106 GLU A O 1
ATOM 805 N N . VAL A 1 107 ? -4.961 4.244 -5.220 1.00 95.56 107 VAL A N 1
ATOM 806 C CA . VAL A 1 107 ? -3.630 4.746 -4.854 1.00 95.56 107 VAL A CA 1
ATOM 807 C C . VAL A 1 107 ? -2.713 4.814 -6.067 1.00 95.56 107 VAL A C 1
ATOM 809 O O . VAL A 1 107 ? -2.729 3.935 -6.919 1.00 95.56 107 VAL A O 1
ATOM 812 N N . SER A 1 108 ? -1.880 5.844 -6.141 1.00 95.50 108 SER A N 1
ATOM 813 C CA . SER A 1 108 ? -0.723 5.858 -7.033 1.00 95.50 108 SER A CA 1
ATOM 814 C C . SER A 1 108 ? 0.535 5.554 -6.235 1.00 95.50 108 SER A C 1
ATOM 816 O O . SER A 1 108 ? 0.695 6.054 -5.118 1.00 95.50 108 SER A O 1
ATOM 818 N N . LEU A 1 109 ? 1.426 4.760 -6.821 1.00 95.88 109 LEU A N 1
ATOM 819 C CA . LEU A 1 109 ? 2.722 4.433 -6.236 1.00 95.88 109 LEU A CA 1
ATOM 820 C C . LEU A 1 109 ? 3.832 5.089 -7.050 1.00 95.88 109 LEU A C 1
ATOM 822 O O . LEU A 1 109 ? 3.835 5.010 -8.276 1.00 95.88 109 LEU A O 1
ATOM 826 N N . LEU A 1 110 ? 4.766 5.729 -6.358 1.00 94.94 110 LEU A N 1
ATOM 827 C CA . LEU A 1 110 ? 6.042 6.156 -6.921 1.00 94.94 110 LEU A CA 1
ATOM 828 C C . LEU A 1 110 ? 7.115 5.191 -6.436 1.00 94.94 110 LEU A C 1
ATOM 830 O O . LEU A 1 110 ? 7.250 5.002 -5.234 1.00 94.94 110 LEU A O 1
ATOM 834 N N . LEU A 1 111 ? 7.855 4.593 -7.351 1.00 94.75 111 LEU A N 1
ATOM 835 C CA . LEU A 1 111 ? 8.915 3.636 -7.063 1.00 94.75 111 LEU A CA 1
ATOM 836 C C . LEU A 1 111 ? 10.242 4.264 -7.479 1.00 94.75 111 LEU A C 1
ATOM 838 O O . LEU A 1 111 ? 10.315 4.862 -8.555 1.00 94.75 111 LEU A O 1
ATOM 842 N N . GLY A 1 112 ? 11.262 4.156 -6.636 1.00 94.00 112 GLY A N 1
ATOM 843 C CA . GLY A 1 112 ? 12.631 4.431 -7.051 1.00 94.00 112 GLY A CA 1
ATOM 844 C C . GLY A 1 112 ? 13.144 3.267 -7.888 1.00 94.00 112 GLY A C 1
ATOM 845 O O . GLY A 1 112 ? 12.838 2.109 -7.602 1.00 94.00 112 GLY A O 1
ATOM 846 N N . VAL A 1 113 ? 13.867 3.583 -8.955 1.00 92.81 113 VAL A N 1
ATOM 847 C CA . VAL A 1 113 ? 14.484 2.597 -9.841 1.00 92.81 113 VAL A CA 1
ATOM 848 C C . VAL A 1 113 ? 15.958 2.944 -10.004 1.00 92.81 113 VAL A C 1
ATOM 850 O O . VAL A 1 113 ? 16.294 4.116 -10.202 1.00 92.81 113 VAL A O 1
ATOM 853 N N . HIS A 1 114 ? 16.804 1.923 -9.928 1.00 91.19 114 HIS A N 1
ATOM 854 C CA . HIS A 1 114 ? 18.249 1.983 -10.143 1.00 91.19 114 HIS A CA 1
ATOM 855 C C . HIS A 1 114 ? 18.699 0.804 -11.012 1.00 91.19 114 HIS A C 1
ATOM 857 O O . HIS A 1 114 ? 17.980 -0.194 -11.093 1.00 91.19 114 HIS A O 1
ATOM 863 N N . GLY A 1 115 ? 19.894 0.886 -11.591 1.00 88.06 115 GLY A N 1
ATOM 864 C CA . GLY A 1 115 ? 20.575 -0.259 -12.202 1.00 88.06 115 GLY A CA 1
ATOM 865 C C . GLY A 1 115 ? 20.739 -0.160 -13.716 1.00 88.06 115 GLY A C 1
ATOM 866 O O . GLY A 1 115 ? 20.063 0.610 -14.393 1.00 88.06 115 GLY A O 1
ATOM 867 N N . ASP A 1 116 ? 21.642 -0.982 -14.243 1.00 84.94 116 ASP A N 1
ATOM 868 C CA . ASP A 1 116 ? 22.112 -0.901 -15.631 1.00 84.94 116 ASP A CA 1
ATOM 869 C C . ASP A 1 116 ? 20.992 -1.166 -16.660 1.00 84.94 116 ASP A C 1
ATOM 871 O O . ASP A 1 116 ? 20.999 -0.619 -17.764 1.00 84.94 116 ASP A O 1
ATOM 875 N N . GLY A 1 117 ? 19.947 -1.902 -16.264 1.00 82.12 117 GLY A N 1
ATOM 876 C CA . GLY A 1 117 ? 18.783 -2.181 -17.105 1.00 82.12 117 GLY A CA 1
ATOM 877 C C . GLY A 1 117 ? 17.966 -0.956 -17.539 1.00 82.12 117 GLY A C 1
ATOM 878 O O . GLY A 1 117 ? 17.145 -1.051 -18.456 1.00 82.12 117 GLY A O 1
ATOM 879 N N . LEU A 1 118 ? 18.183 0.207 -16.911 1.00 85.06 118 LEU A N 1
ATOM 880 C CA . LEU A 1 118 ? 17.604 1.490 -17.329 1.00 85.06 118 LEU A CA 1
ATOM 881 C C . LEU A 1 118 ? 18.136 1.973 -18.687 1.00 85.06 118 LEU A C 1
ATOM 883 O O . LEU A 1 118 ? 17.396 2.644 -19.410 1.00 85.06 118 LEU A O 1
ATOM 887 N N . ASP A 1 119 ? 19.382 1.636 -19.026 1.00 84.19 119 ASP A N 1
ATOM 888 C CA . ASP A 1 119 ? 20.007 2.001 -20.301 1.00 84.19 119 ASP A CA 1
ATOM 889 C C . ASP A 1 119 ? 19.741 0.945 -21.389 1.00 84.19 119 ASP A C 1
ATOM 891 O O . ASP A 1 119 ? 19.612 1.284 -22.570 1.00 84.19 119 ASP A O 1
ATOM 895 N N . ASP A 1 120 ? 19.589 -0.322 -20.992 1.00 85.69 120 ASP A N 1
ATOM 896 C CA . ASP A 1 120 ? 19.375 -1.452 -21.904 1.00 85.69 120 ASP A CA 1
ATOM 897 C C . ASP A 1 120 ? 17.933 -1.556 -22.427 1.00 85.69 120 ASP A C 1
ATOM 899 O O . ASP A 1 120 ? 17.689 -2.008 -23.553 1.00 85.69 120 ASP A O 1
ATOM 903 N N . HIS A 1 121 ? 16.952 -1.126 -21.628 1.00 86.12 121 HIS A N 1
ATOM 904 C CA . HIS A 1 121 ? 15.537 -1.217 -21.973 1.00 86.12 121 HIS A CA 1
ATOM 905 C C . HIS A 1 121 ? 14.887 0.161 -22.142 1.00 86.12 121 HIS A C 1
ATOM 907 O O . HIS A 1 121 ? 15.098 1.071 -21.341 1.00 86.12 121 HIS A O 1
ATOM 913 N N . PRO A 1 122 ? 13.993 0.341 -23.133 1.00 88.31 122 PRO A N 1
ATOM 914 C CA . PRO A 1 122 ? 13.255 1.587 -23.247 1.00 88.31 122 PRO A CA 1
ATOM 915 C C . PRO A 1 122 ? 12.348 1.783 -22.025 1.00 88.31 122 PRO A C 1
ATOM 917 O O . PRO A 1 122 ? 11.604 0.884 -21.634 1.00 88.31 122 PRO A O 1
ATOM 920 N N . ALA A 1 123 ? 12.332 3.003 -21.484 1.00 87.50 123 ALA A N 1
ATOM 921 C CA . ALA A 1 123 ? 11.565 3.390 -20.293 1.00 87.50 123 ALA A CA 1
ATOM 922 C C . ALA A 1 123 ? 10.088 2.936 -20.314 1.00 87.50 123 ALA A C 1
ATOM 924 O O . ALA A 1 123 ? 9.522 2.556 -19.288 1.00 87.50 123 ALA A O 1
ATOM 925 N N . GLN A 1 124 ? 9.461 2.952 -21.494 1.00 88.00 124 GLN A N 1
ATOM 926 C CA . GLN A 1 124 ? 8.072 2.531 -21.675 1.00 88.00 124 GLN A CA 1
ATOM 927 C C . GLN A 1 124 ? 7.877 1.017 -21.498 1.00 88.00 124 GLN A C 1
ATOM 929 O O . GLN A 1 124 ? 6.827 0.597 -21.015 1.00 88.00 124 GLN A O 1
ATOM 934 N N . GLU A 1 125 ? 8.865 0.204 -21.874 1.00 90.06 125 GLU A N 1
ATOM 935 C CA . GLU A 1 125 ? 8.799 -1.254 -21.744 1.00 90.06 125 GLU A CA 1
ATOM 936 C C . GLU A 1 125 ? 8.948 -1.676 -20.284 1.00 90.06 125 GLU A C 1
ATOM 938 O O . GLU A 1 125 ? 8.141 -2.467 -19.800 1.00 90.06 125 GLU A O 1
ATOM 943 N N . ILE A 1 126 ? 9.889 -1.068 -19.551 1.00 89.69 126 ILE A N 1
ATOM 944 C CA . ILE A 1 126 ? 10.029 -1.271 -18.101 1.00 89.69 126 ILE A CA 1
ATOM 945 C C . ILE A 1 126 ? 8.708 -0.933 -17.400 1.00 89.69 126 ILE A C 1
ATOM 947 O O . ILE A 1 126 ? 8.171 -1.730 -16.628 1.00 89.69 126 ILE A O 1
ATOM 951 N N . ALA A 1 127 ? 8.138 0.235 -17.711 1.00 91.44 127 ALA A N 1
ATOM 952 C CA . ALA A 1 127 ? 6.881 0.673 -17.120 1.00 91.44 127 ALA A CA 1
ATOM 953 C C . ALA A 1 127 ? 5.719 -0.291 -17.425 1.00 91.44 127 ALA A C 1
ATOM 955 O O . ALA A 1 127 ? 4.933 -0.607 -16.529 1.00 91.44 127 ALA A O 1
ATOM 956 N N . ARG A 1 128 ? 5.635 -0.798 -18.663 1.00 90.75 128 ARG A N 1
ATOM 957 C CA . ARG A 1 128 ? 4.622 -1.775 -19.089 1.00 90.75 128 ARG A CA 1
ATOM 958 C C . ARG A 1 128 ? 4.766 -3.104 -18.346 1.00 90.75 128 ARG A C 1
ATOM 960 O O . ARG A 1 128 ? 3.789 -3.574 -17.772 1.00 90.75 128 ARG A O 1
ATOM 967 N N . GLN A 1 129 ? 5.971 -3.672 -18.306 1.00 91.69 129 GLN A N 1
ATOM 968 C CA . GLN A 1 129 ? 6.274 -4.943 -17.633 1.00 91.69 129 GLN A CA 1
ATOM 969 C C . GLN A 1 129 ? 5.918 -4.894 -16.142 1.00 91.69 129 GLN A C 1
ATOM 971 O O . GLN A 1 129 ? 5.250 -5.788 -15.615 1.00 91.69 129 GLN A O 1
ATOM 976 N N . VAL A 1 130 ? 6.305 -3.812 -15.455 1.00 92.56 130 VAL A N 1
ATOM 977 C CA . VAL A 1 130 ? 5.984 -3.637 -14.033 1.00 92.56 130 VAL A CA 1
ATOM 978 C C . VAL A 1 130 ? 4.478 -3.460 -13.828 1.00 92.56 130 VAL A C 1
ATOM 980 O O . VAL A 1 130 ? 3.924 -4.048 -12.900 1.00 92.56 130 VAL A O 1
ATOM 983 N N . GLN A 1 131 ? 3.792 -2.699 -14.689 1.00 92.12 131 GLN A N 1
ATOM 984 C CA . GLN A 1 131 ? 2.340 -2.510 -14.603 1.00 92.12 131 GLN A CA 1
ATOM 985 C C . GLN A 1 131 ? 1.569 -3.820 -14.826 1.00 92.12 131 GLN A C 1
ATOM 987 O O . GLN A 1 131 ? 0.635 -4.112 -14.077 1.00 92.12 131 GLN A O 1
ATOM 992 N N . GLU A 1 132 ? 1.970 -4.623 -15.813 1.00 91.31 132 GLU A N 1
ATOM 993 C CA . GLU A 1 132 ? 1.372 -5.932 -16.095 1.00 91.31 132 GLU A CA 1
ATOM 994 C C . GLU A 1 132 ? 1.557 -6.891 -14.919 1.00 91.31 132 GLU A C 1
ATOM 996 O O . GLU A 1 132 ? 0.590 -7.510 -14.465 1.00 91.31 132 GLU A O 1
ATOM 1001 N N . GLN A 1 133 ? 2.766 -6.954 -14.354 1.00 93.62 133 GLN A N 1
ATOM 1002 C CA . GLN A 1 133 ? 3.009 -7.796 -13.189 1.00 93.62 133 GLN A CA 1
ATOM 1003 C C . GLN A 1 133 ? 2.232 -7.316 -11.958 1.00 93.62 133 GLN A C 1
ATOM 1005 O O . GLN A 1 133 ? 1.654 -8.132 -11.236 1.00 93.62 133 GLN A O 1
ATOM 1010 N N . ALA A 1 134 ? 2.192 -6.003 -11.720 1.00 93.06 134 ALA A N 1
ATOM 1011 C CA . ALA A 1 134 ? 1.443 -5.413 -10.618 1.00 93.06 134 ALA A CA 1
ATOM 1012 C C . ALA A 1 134 ? -0.057 -5.730 -10.724 1.00 93.06 134 ALA A C 1
ATOM 1014 O O . ALA A 1 134 ? -0.678 -6.039 -9.711 1.00 93.06 134 ALA A O 1
ATOM 1015 N N . GLY A 1 135 ? -0.628 -5.734 -11.933 1.00 91.25 135 GLY A N 1
ATOM 1016 C CA . GLY A 1 135 ? -2.034 -6.085 -12.160 1.00 91.25 135 GLY A CA 1
ATOM 1017 C C . GLY A 1 135 ? -2.405 -7.503 -11.707 1.00 91.25 135 GLY A C 1
ATOM 1018 O O . GLY A 1 135 ? -3.532 -7.735 -11.279 1.00 91.25 135 GLY A O 1
ATOM 1019 N N . ALA A 1 136 ? -1.454 -8.442 -11.730 1.00 93.00 136 ALA A N 1
ATOM 1020 C CA . ALA A 1 136 ? -1.646 -9.822 -11.276 1.00 93.00 136 ALA A CA 1
ATOM 1021 C C . ALA A 1 136 ? -1.307 -10.044 -9.785 1.00 93.00 136 ALA A C 1
ATOM 1023 O O . ALA A 1 136 ? -1.284 -11.184 -9.313 1.00 93.00 136 ALA A O 1
ATOM 1024 N N . MET A 1 137 ? -1.003 -8.982 -9.035 1.00 95.44 137 MET A N 1
ATOM 1025 C CA . MET A 1 137 ? -0.601 -9.049 -7.629 1.00 95.44 137 MET A CA 1
ATOM 1026 C C . MET A 1 137 ? -1.693 -8.531 -6.684 1.00 95.44 137 MET A C 1
ATOM 1028 O O . MET A 1 137 ? -2.755 -8.055 -7.084 1.00 95.44 137 MET A O 1
ATOM 1032 N N . ARG A 1 138 ? -1.431 -8.661 -5.381 1.00 95.88 138 ARG A N 1
ATOM 1033 C CA . ARG A 1 138 ? -2.290 -8.151 -4.310 1.00 95.88 138 ARG A CA 1
ATOM 1034 C C . ARG A 1 138 ? -1.556 -7.096 -3.506 1.00 95.88 138 ARG A C 1
ATOM 1036 O O . ARG A 1 138 ? -0.374 -7.263 -3.218 1.00 95.88 138 ARG A O 1
ATOM 1043 N N . LEU A 1 139 ? -2.275 -6.060 -3.087 1.00 95.62 139 LEU A N 1
ATOM 1044 C CA . LEU A 1 139 ? -1.748 -4.983 -2.252 1.00 95.62 139 LEU A CA 1
ATOM 1045 C C . LEU A 1 139 ? -2.557 -4.898 -0.957 1.00 95.62 139 LEU A C 1
ATOM 1047 O O . LEU A 1 139 ? -3.785 -4.835 -0.986 1.00 95.62 139 LEU A O 1
ATOM 1051 N N . ALA A 1 140 ? -1.863 -4.943 0.186 1.00 93.31 140 ALA A N 1
ATOM 1052 C CA . ALA A 1 140 ? -2.471 -4.984 1.523 1.00 93.31 140 ALA A CA 1
ATOM 1053 C C . ALA A 1 140 ? -3.585 -6.048 1.670 1.00 93.31 140 ALA A C 1
ATOM 1055 O O . ALA A 1 140 ? -4.606 -5.813 2.311 1.00 93.31 140 ALA A O 1
ATOM 1056 N N . GLY A 1 141 ? -3.405 -7.217 1.042 1.00 92.25 141 GLY A N 1
ATOM 1057 C CA . GLY A 1 141 ? -4.372 -8.325 1.038 1.00 92.25 141 GLY A CA 1
ATOM 1058 C C . GLY A 1 141 ? -5.516 -8.192 0.023 1.00 92.25 141 GLY A C 1
ATOM 1059 O O . GLY A 1 141 ? -6.158 -9.194 -0.291 1.00 92.25 141 GLY A O 1
ATOM 1060 N N . GLY A 1 142 ? -5.724 -6.999 -0.538 1.00 93.75 142 GLY A N 1
ATOM 1061 C CA . GLY A 1 142 ? -6.738 -6.723 -1.551 1.00 93.75 142 GLY A CA 1
ATOM 1062 C C . GLY A 1 142 ? -6.279 -7.056 -2.970 1.00 93.75 142 GLY A C 1
ATOM 1063 O O . GLY A 1 142 ? -5.084 -7.168 -3.245 1.00 93.75 142 GLY A O 1
ATOM 1064 N N . SER A 1 143 ? -7.236 -7.208 -3.884 1.00 96.06 143 SER A N 1
ATOM 1065 C CA . SER A 1 143 ? -6.958 -7.458 -5.308 1.00 96.06 143 SER A CA 1
ATOM 1066 C C . SER A 1 143 ? -6.877 -6.145 -6.077 1.00 96.06 143 SER A C 1
ATOM 1068 O O . SER A 1 143 ? -7.671 -5.242 -5.813 1.00 96.06 143 SER A O 1
ATOM 1070 N N . ILE A 1 144 ? -5.940 -6.041 -7.020 1.00 94.88 144 ILE A N 1
ATOM 1071 C CA . ILE A 1 144 ? -5.830 -4.884 -7.912 1.00 94.88 144 ILE A CA 1
ATOM 1072 C C . ILE A 1 144 ? -6.807 -5.08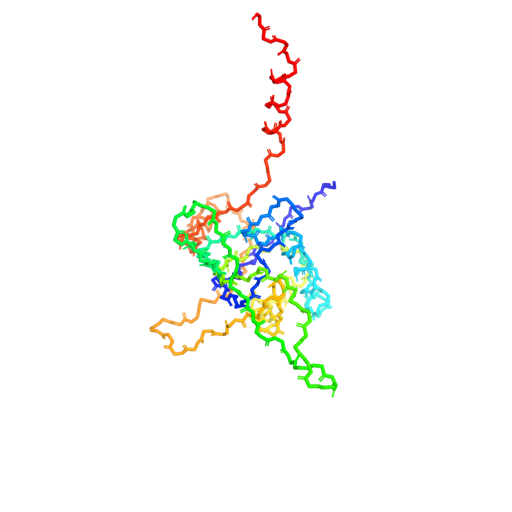7 -9.074 1.00 94.88 144 ILE A C 1
ATOM 1074 O O . ILE A 1 144 ? -6.786 -6.120 -9.741 1.00 94.88 144 ILE A O 1
ATOM 1078 N N . LEU A 1 145 ? -7.706 -4.129 -9.276 1.00 91.88 145 LEU A N 1
ATOM 1079 C CA . LEU A 1 145 ? -8.707 -4.172 -10.331 1.00 91.88 145 LEU A CA 1
ATOM 1080 C C . LEU A 1 145 ? -8.129 -3.583 -11.623 1.00 91.88 145 LEU A C 1
ATOM 1082 O O . LEU A 1 145 ? -7.552 -2.492 -11.584 1.00 91.88 145 LEU A O 1
ATOM 1086 N N . PRO A 1 146 ? -8.307 -4.255 -12.773 1.00 88.31 146 PRO A N 1
ATOM 1087 C CA . PRO A 1 146 ? -7.999 -3.652 -14.057 1.00 88.31 146 PRO A CA 1
ATOM 1088 C C . PRO A 1 146 ? -9.028 -2.565 -14.379 1.00 88.31 146 PRO A C 1
ATOM 1090 O O . PRO A 1 146 ? -10.208 -2.686 -14.044 1.00 88.31 146 PRO A O 1
ATOM 1093 N N . TRP A 1 147 ? -8.604 -1.526 -15.094 1.00 81.56 147 TRP A N 1
ATOM 1094 C CA . TRP A 1 147 ? -9.543 -0.583 -15.695 1.00 81.56 147 TRP A CA 1
ATOM 1095 C C . TRP A 1 147 ? -10.238 -1.260 -16.872 1.00 81.56 147 TRP A C 1
ATOM 1097 O O . TRP A 1 147 ? -9.607 -1.573 -17.882 1.00 81.56 147 TRP A O 1
ATOM 1107 N N . CYS A 1 148 ? -11.540 -1.491 -16.749 1.00 71.31 148 CYS A N 1
ATOM 1108 C CA . CYS A 1 148 ? -12.374 -2.014 -17.820 1.00 71.31 148 CYS A CA 1
ATOM 1109 C C . CYS A 1 148 ? -13.511 -1.031 -18.116 1.00 71.31 148 CYS A C 1
ATOM 1111 O O . CYS A 1 148 ? -14.123 -0.479 -17.206 1.00 71.31 148 CYS A O 1
ATOM 1113 N N . ASN A 1 149 ? -13.799 -0.817 -19.404 1.00 61.88 149 ASN A N 1
ATOM 1114 C CA . ASN A 1 149 ? -14.941 -0.023 -19.877 1.00 61.88 149 ASN A CA 1
ATOM 1115 C C . ASN A 1 149 ? -15.019 1.422 -19.338 1.00 61.88 149 ASN A C 1
ATOM 1117 O O . ASN A 1 149 ? -16.111 1.981 -19.219 1.00 61.88 149 ASN A O 1
ATOM 1121 N N . GLU A 1 150 ? -13.884 2.052 -19.024 1.00 68.69 150 GLU A N 1
ATOM 1122 C CA . GLU A 1 150 ? -13.863 3.461 -18.626 1.00 68.69 150 GLU A CA 1
ATOM 1123 C C . GLU A 1 150 ? -13.867 4.410 -19.834 1.00 68.69 150 GLU A C 1
ATOM 1125 O O . GLU A 1 150 ? -13.370 4.094 -20.914 1.00 68.69 150 GLU A O 1
ATOM 1130 N N . ARG A 1 151 ? -14.425 5.617 -19.643 1.00 63.31 151 ARG A N 1
ATOM 1131 C CA . ARG A 1 151 ? -14.472 6.683 -20.669 1.00 63.31 151 ARG A CA 1
ATOM 1132 C C . ARG A 1 151 ? -13.090 7.196 -21.076 1.00 63.31 151 ARG A C 1
ATOM 1134 O O . ARG A 1 151 ? -12.965 7.824 -22.123 1.00 63.31 151 ARG A O 1
ATOM 1141 N N . PHE A 1 152 ? -12.083 6.971 -20.239 1.00 64.81 152 PHE A N 1
ATOM 1142 C CA . PHE A 1 152 ? -10.709 7.387 -20.471 1.00 64.81 152 PHE A CA 1
ATOM 1143 C C . PHE A 1 152 ? -9.801 6.157 -20.483 1.00 64.81 152 PHE A C 1
ATOM 1145 O O . PHE A 1 152 ? -10.063 5.208 -19.742 1.00 64.81 152 PHE A O 1
ATOM 1152 N N . PRO A 1 153 ? -8.740 6.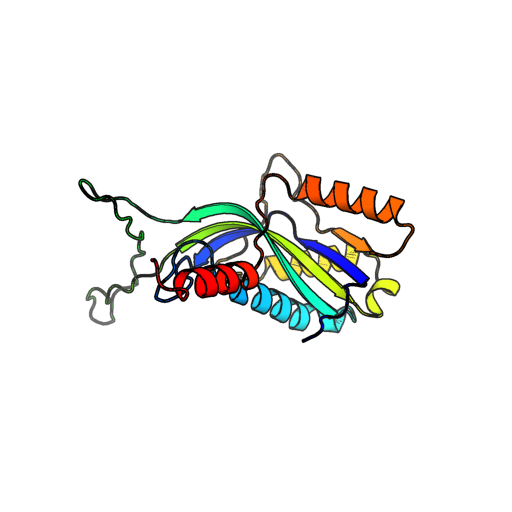158 -21.309 1.00 63.66 153 PRO A N 1
ATOM 1153 C CA . PRO A 1 153 ? -7.772 5.073 -21.304 1.00 63.66 153 PRO A CA 1
ATOM 1154 C C . PRO A 1 153 ? -7.132 4.949 -19.920 1.00 63.66 153 PRO A C 1
ATOM 1156 O O . PRO A 1 153 ? -6.927 5.955 -19.231 1.00 63.66 153 PRO A O 1
ATOM 1159 N N . ALA A 1 154 ? -6.808 3.711 -19.535 1.00 66.88 154 ALA A N 1
ATOM 1160 C CA . ALA A 1 154 ? -6.088 3.439 -18.301 1.00 66.88 154 ALA A CA 1
ATOM 1161 C C . ALA A 1 154 ? -4.835 4.328 -18.239 1.00 66.88 154 ALA A C 1
ATOM 1163 O O . ALA A 1 154 ? -4.133 4.479 -19.246 1.00 66.88 154 ALA A O 1
ATOM 1164 N N . PRO A 1 155 ? -4.547 4.963 -17.095 1.00 70.50 155 PRO A N 1
ATOM 1165 C CA . PRO A 1 155 ? -3.349 5.763 -16.991 1.00 70.50 155 PRO A CA 1
ATOM 1166 C C . PRO A 1 155 ? -2.130 4.841 -17.132 1.00 70.50 155 PRO A C 1
ATOM 1168 O O . PRO A 1 155 ? -1.973 3.866 -16.400 1.00 70.50 155 PRO A O 1
ATOM 1171 N N . ASN A 1 156 ? -1.268 5.152 -18.098 1.00 76.56 156 ASN A N 1
ATOM 1172 C CA . ASN A 1 156 ? -0.060 4.369 -18.332 1.00 76.56 156 ASN A CA 1
ATOM 1173 C C . ASN A 1 156 ? 0.957 4.633 -17.226 1.00 76.56 156 ASN A C 1
ATOM 1175 O O . ASN A 1 156 ? 1.148 5.793 -16.814 1.00 76.56 156 ASN A O 1
ATOM 1179 N N . ALA A 1 157 ? 1.625 3.566 -16.791 1.00 83.44 157 ALA A N 1
ATOM 1180 C CA . ALA A 1 157 ? 2.843 3.702 -16.019 1.00 83.44 157 ALA A CA 1
ATOM 1181 C C . ALA A 1 157 ? 3.881 4.499 -16.824 1.00 83.44 157 ALA A C 1
ATOM 1183 O O . ALA A 1 157 ? 3.955 4.399 -18.049 1.00 83.44 157 ALA A O 1
ATOM 1184 N N . GLU A 1 158 ? 4.635 5.352 -16.138 1.00 86.38 158 GLU A N 1
ATOM 1185 C CA . GLU A 1 158 ? 5.659 6.203 -16.751 1.00 86.38 158 GLU A CA 1
ATOM 1186 C C . GLU A 1 158 ? 6.914 6.124 -15.894 1.00 86.38 158 GLU A C 1
ATOM 1188 O O . GLU A 1 158 ? 6.843 6.314 -14.679 1.00 86.38 158 GLU A O 1
ATOM 1193 N N . LEU A 1 159 ? 8.046 5.853 -16.538 1.00 85.56 159 LEU A N 1
ATOM 1194 C CA . LEU A 1 159 ? 9.359 5.919 -15.922 1.00 85.56 159 LEU A CA 1
ATOM 1195 C C . LEU A 1 159 ? 9.994 7.260 -16.285 1.00 85.56 159 LEU A C 1
ATOM 1197 O O . LEU A 1 159 ? 10.104 7.618 -17.458 1.00 85.56 159 LEU A O 1
ATOM 1201 N N . LEU A 1 160 ? 10.368 8.021 -15.262 1.00 84.94 160 LEU A N 1
ATOM 1202 C CA . LEU A 1 160 ? 10.990 9.325 -15.400 1.00 84.94 160 LEU A CA 1
ATOM 1203 C C . LEU A 1 160 ? 12.439 9.260 -14.929 1.00 84.94 160 LEU A C 1
ATOM 1205 O O . LEU A 1 160 ? 12.689 9.148 -13.732 1.00 84.94 160 LEU A O 1
ATOM 1209 N N . MET A 1 161 ? 13.378 9.434 -15.855 1.00 83.06 161 MET A N 1
ATOM 1210 C CA . MET A 1 161 ? 14.792 9.595 -15.518 1.00 83.06 161 MET A CA 1
ATOM 1211 C C . MET A 1 161 ? 15.003 10.888 -14.722 1.00 83.06 161 MET A C 1
ATOM 1213 O O . MET A 1 161 ? 14.534 11.959 -15.122 1.00 83.06 161 MET A O 1
ATOM 1217 N N . LEU A 1 162 ? 15.729 10.800 -13.607 1.00 77.56 162 LEU A N 1
ATOM 1218 C CA . LEU A 1 162 ? 16.096 11.951 -12.778 1.00 77.56 162 LEU A CA 1
ATOM 1219 C C . LEU A 1 162 ? 17.358 12.668 -13.295 1.00 77.56 162 LEU A C 1
ATOM 1221 O O . LEU A 1 162 ? 17.781 13.670 -12.716 1.00 77.56 162 LEU A O 1
ATOM 1225 N N . GLY A 1 163 ? 17.948 12.220 -14.406 1.00 69.12 163 GLY A N 1
ATOM 1226 C CA . GLY A 1 163 ? 19.016 12.931 -15.117 1.00 69.12 163 GLY A CA 1
ATOM 1227 C C . GLY A 1 163 ? 18.551 14.233 -15.794 1.00 69.12 163 GLY A C 1
ATOM 1228 O O . GLY A 1 163 ? 17.370 14.419 -16.088 1.00 69.12 163 GLY A O 1
ATOM 1229 N N . GLY A 1 164 ? 19.489 15.152 -16.051 1.00 73.44 164 GLY A N 1
ATOM 1230 C CA . GLY A 1 164 ? 19.251 16.394 -16.803 1.00 73.44 164 GLY A CA 1
ATOM 1231 C C . GLY A 1 164 ? 19.427 17.683 -15.993 1.00 73.44 164 GLY A C 1
ATOM 1232 O O . GLY A 1 164 ? 19.805 17.663 -14.823 1.00 73.44 164 GLY A O 1
ATOM 1233 N N . SER A 1 165 ? 19.166 18.825 -16.639 1.00 81.69 165 SER A N 1
ATOM 1234 C CA . SER A 1 165 ? 19.275 20.143 -15.995 1.00 81.69 165 SER A CA 1
ATOM 1235 C C . SER A 1 165 ? 18.192 20.347 -14.929 1.00 81.69 165 SER A C 1
ATOM 1237 O O . SER A 1 165 ? 17.081 19.818 -15.040 1.00 81.69 165 SER A O 1
ATOM 1239 N N . ASP A 1 166 ? 18.474 21.172 -13.918 1.00 83.12 166 ASP A N 1
ATOM 1240 C CA . ASP A 1 166 ? 17.535 21.440 -12.817 1.00 83.12 166 ASP A CA 1
ATOM 1241 C C . ASP A 1 166 ? 16.181 21.988 -13.292 1.00 83.12 166 ASP A C 1
ATOM 1243 O O . ASP A 1 166 ? 15.139 21.704 -12.695 1.00 83.12 166 ASP A O 1
ATOM 1247 N N . GLU A 1 167 ? 16.162 22.727 -14.402 1.00 85.06 167 GLU A N 1
ATOM 1248 C CA . GLU A 1 167 ? 14.925 23.252 -14.982 1.00 85.06 167 GLU A CA 1
ATOM 1249 C C . GLU A 1 167 ? 14.058 22.139 -15.594 1.00 85.06 167 GLU A C 1
ATOM 1251 O O . GLU A 1 167 ? 12.840 22.099 -15.393 1.00 85.06 167 GLU A O 1
ATOM 1256 N N . GLN A 1 168 ? 14.678 21.174 -16.280 1.00 81.62 168 GLN A N 1
ATOM 1257 C CA . GLN A 1 168 ? 13.978 20.003 -16.820 1.00 81.62 168 GLN A CA 1
ATOM 1258 C C . GLN A 1 168 ? 13.433 19.122 -15.692 1.00 81.62 168 GLN A C 1
ATOM 1260 O O . GLN A 1 168 ? 12.271 18.709 -15.747 1.00 81.62 168 GLN A O 1
ATOM 1265 N N . ARG A 1 169 ? 14.217 18.921 -14.626 1.00 81.88 169 ARG A N 1
ATOM 1266 C CA . ARG A 1 169 ? 13.782 18.202 -13.419 1.00 81.88 169 ARG A CA 1
ATOM 1267 C C . ARG A 1 169 ? 12.551 18.848 -12.794 1.00 81.88 169 ARG A C 1
ATOM 1269 O O . ARG A 1 169 ? 11.544 18.174 -12.581 1.00 81.88 169 ARG A O 1
ATOM 1276 N N . ARG A 1 170 ? 12.571 20.168 -12.582 1.00 85.00 170 ARG A N 1
ATOM 1277 C CA . ARG A 1 170 ? 11.425 20.920 -12.036 1.00 85.00 170 ARG A CA 1
ATOM 1278 C C . ARG A 1 170 ? 10.188 20.824 -12.924 1.00 85.00 170 ARG A C 1
ATOM 1280 O O . ARG A 1 170 ? 9.073 20.669 -12.416 1.00 85.00 170 ARG A O 1
ATOM 1287 N N . LYS A 1 171 ? 10.354 20.905 -14.247 1.00 86.50 171 LYS A N 1
ATOM 1288 C CA . LYS A 1 171 ? 9.247 20.770 -15.205 1.00 86.50 171 LYS A CA 1
ATOM 1289 C C . LYS A 1 171 ? 8.615 19.378 -15.136 1.00 86.50 171 LYS A C 1
ATOM 1291 O O . LYS A 1 171 ? 7.388 19.274 -15.058 1.00 86.50 171 LYS A O 1
ATOM 1296 N N . ASN A 1 172 ? 9.435 18.331 -15.104 1.00 83.50 172 ASN A N 1
ATOM 1297 C CA . ASN A 1 172 ? 8.970 16.949 -15.020 1.00 83.50 172 ASN A CA 1
ATOM 1298 C C . ASN A 1 172 ? 8.319 16.648 -13.665 1.00 83.50 172 ASN A C 1
ATOM 1300 O O . ASN A 1 172 ? 7.237 16.064 -13.618 1.00 83.50 172 ASN A O 1
ATOM 1304 N N . GLN A 1 173 ? 8.886 17.158 -12.571 1.00 85.94 173 GLN A N 1
ATOM 1305 C CA . GLN A 1 173 ? 8.285 17.073 -11.241 1.00 85.94 173 GLN A CA 1
ATOM 1306 C C . GLN A 1 173 ? 6.887 17.705 -11.216 1.00 85.94 173 GLN A C 1
ATOM 1308 O O . GLN A 1 173 ? 5.942 17.093 -10.723 1.00 85.94 173 GLN A O 1
ATOM 1313 N N . ARG A 1 174 ? 6.710 18.898 -11.803 1.00 88.44 174 ARG A N 1
ATOM 1314 C CA . ARG A 1 174 ? 5.388 19.546 -11.915 1.00 88.44 174 ARG A CA 1
ATOM 1315 C C . ARG A 1 174 ? 4.402 18.739 -12.762 1.00 88.44 174 ARG A C 1
ATOM 1317 O O . ARG A 1 174 ? 3.202 18.772 -12.501 1.00 88.44 174 ARG A O 1
ATOM 1324 N N . ARG A 1 175 ? 4.876 18.036 -13.794 1.00 88.00 175 ARG A N 1
ATOM 1325 C CA . ARG A 1 175 ? 4.037 17.133 -14.596 1.00 88.00 175 ARG A CA 1
ATOM 1326 C C . ARG A 1 175 ? 3.573 15.939 -13.759 1.00 88.00 175 ARG A C 1
ATOM 1328 O O . ARG A 1 175 ? 2.382 15.638 -13.775 1.00 88.00 175 ARG A O 1
ATOM 1335 N N . LEU A 1 176 ? 4.472 15.319 -12.993 1.00 86.38 176 LEU A N 1
ATOM 1336 C CA . LEU A 1 176 ? 4.138 14.212 -12.093 1.00 86.38 176 LEU A CA 1
ATOM 1337 C C . LEU A 1 176 ? 3.146 14.636 -11.008 1.00 86.38 176 LEU A C 1
ATOM 1339 O O . LEU A 1 176 ? 2.125 13.978 -10.828 1.00 86.38 176 LEU A O 1
ATOM 1343 N N . THR A 1 177 ? 3.377 15.765 -10.335 1.00 88.56 177 THR A N 1
ATOM 1344 C CA . THR A 1 177 ? 2.467 16.229 -9.275 1.00 88.56 177 THR A CA 1
ATOM 1345 C C . THR A 1 177 ? 1.063 16.516 -9.801 1.00 88.56 177 THR A C 1
ATOM 1347 O O . THR A 1 177 ? 0.091 16.202 -9.123 1.00 88.56 177 THR A O 1
ATOM 1350 N N . ARG A 1 178 ? 0.923 17.015 -11.037 1.00 89.62 178 ARG A N 1
ATOM 1351 C CA . ARG A 1 178 ? -0.390 17.171 -11.688 1.00 89.62 178 ARG A CA 1
ATOM 1352 C C . ARG A 1 178 ? -1.096 15.842 -11.945 1.00 89.62 178 ARG A C 1
ATOM 1354 O O . ARG A 1 178 ? -2.311 15.790 -11.816 1.00 89.62 178 ARG A O 1
ATOM 1361 N N . ARG A 1 179 ? -0.360 14.779 -12.292 1.00 87.69 179 ARG A N 1
ATOM 1362 C CA . ARG A 1 179 ? -0.929 13.430 -12.479 1.00 87.69 179 ARG A CA 1
ATOM 1363 C C . ARG A 1 179 ? -1.342 12.783 -11.155 1.00 87.69 179 ARG A C 1
ATOM 1365 O O . ARG A 1 179 ? -2.266 11.978 -11.137 1.00 87.69 179 ARG A O 1
ATOM 1372 N N . LEU A 1 180 ? -0.656 13.134 -10.068 1.00 89.06 180 LEU A N 1
ATOM 1373 C CA . LEU A 1 180 ? -0.932 12.644 -8.717 1.00 89.06 180 LEU A CA 1
ATOM 1374 C C . LEU A 1 180 ? -2.079 13.397 -8.025 1.00 89.06 180 LEU A C 1
ATOM 1376 O O . LEU A 1 180 ? -2.587 12.928 -7.010 1.00 89.06 180 LEU A O 1
ATOM 1380 N N . LEU A 1 181 ? -2.539 14.524 -8.570 1.00 89.62 181 LEU A N 1
ATOM 1381 C CA . LEU A 1 181 ? -3.782 15.155 -8.130 1.00 89.62 181 LEU A CA 1
ATOM 1382 C C . LEU A 1 181 ? -4.989 14.331 -8.617 1.00 89.62 181 LEU A C 1
ATOM 1384 O O . LEU A 1 181 ? -4.974 13.839 -9.746 1.00 89.62 181 LEU A O 1
ATOM 1388 N N . PRO A 1 182 ? -6.048 14.165 -7.803 1.00 87.56 182 PRO A N 1
ATOM 1389 C CA . PRO A 1 182 ? -6.339 14.834 -6.526 1.00 87.56 182 PRO A CA 1
ATOM 1390 C C . PRO A 1 182 ? -5.925 14.040 -5.260 1.00 87.56 182 PRO A C 1
ATOM 1392 O O . PRO A 1 182 ? -6.662 14.025 -4.280 1.00 87.56 182 PRO A O 1
ATOM 1395 N N . GLY A 1 183 ? -4.793 13.330 -5.260 1.00 92.69 183 GLY A N 1
ATOM 1396 C CA . GLY A 1 183 ? -4.388 12.484 -4.131 1.00 92.69 183 GLY A CA 1
ATOM 1397 C C . GLY A 1 183 ? -3.610 13.184 -3.012 1.00 92.69 183 GLY A C 1
ATOM 1398 O O . GLY A 1 183 ? -3.054 14.268 -3.190 1.00 92.69 183 GLY A O 1
ATOM 1399 N N . PHE A 1 184 ? -3.535 12.514 -1.860 1.00 96.06 184 PHE A N 1
ATOM 1400 C CA . PHE A 1 184 ? -2.742 12.914 -0.696 1.00 96.06 184 PHE A CA 1
ATOM 1401 C C . PHE A 1 184 ? -1.529 12.000 -0.526 1.00 96.06 184 PHE A C 1
ATOM 1403 O O . PHE A 1 184 ? -1.668 10.776 -0.500 1.00 96.06 184 PHE A O 1
ATOM 1410 N N . ALA A 1 185 ? -0.345 12.598 -0.387 1.00 96.19 185 ALA A N 1
ATOM 1411 C CA . ALA A 1 185 ? 0.893 11.869 -0.134 1.00 96.19 185 ALA A CA 1
ATOM 1412 C C . ALA A 1 185 ? 1.039 11.527 1.356 1.00 96.19 185 ALA A C 1
ATOM 1414 O O . ALA A 1 185 ? 0.835 12.384 2.218 1.00 96.19 185 ALA A O 1
ATOM 1415 N N . LEU A 1 186 ? 1.423 10.286 1.652 1.00 95.44 186 LEU A N 1
ATOM 1416 C CA . LEU A 1 186 ? 1.701 9.826 3.011 1.00 95.44 186 LEU A CA 1
ATOM 1417 C C . LEU A 1 186 ? 3.205 9.900 3.297 1.00 95.44 186 LEU A C 1
ATOM 1419 O O . LEU A 1 186 ? 4.006 9.319 2.569 1.00 95.44 186 LEU A O 1
ATOM 1423 N N . VAL A 1 187 ? 3.582 10.586 4.378 1.00 96.12 187 VAL A N 1
ATOM 1424 C CA . VAL A 1 187 ? 4.975 10.705 4.836 1.00 96.12 187 VAL A CA 1
ATOM 1425 C C . VAL A 1 187 ? 5.070 10.457 6.339 1.00 96.12 187 VAL A C 1
ATOM 1427 O O . VAL A 1 187 ? 4.196 10.879 7.098 1.00 96.12 187 VAL A O 1
ATOM 1430 N N . SER A 1 188 ? 6.144 9.797 6.781 1.00 95.06 188 SER A N 1
ATOM 1431 C CA . SER A 1 188 ? 6.429 9.650 8.212 1.00 95.06 188 SER A CA 1
ATOM 1432 C C . SER A 1 188 ? 6.970 10.964 8.784 1.00 95.06 188 SER A C 1
ATOM 1434 O O . SER A 1 188 ? 7.788 11.644 8.161 1.00 95.06 188 SER A O 1
ATOM 1436 N N . ARG A 1 189 ? 6.496 11.353 9.972 1.00 95.44 189 ARG A N 1
ATOM 1437 C CA . ARG A 1 189 ? 6.863 12.610 10.653 1.00 95.44 189 ARG A CA 1
ATOM 1438 C C . ARG A 1 189 ? 7.267 12.365 12.107 1.00 95.44 189 ARG A C 1
ATOM 1440 O O . ARG A 1 189 ? 6.798 13.044 13.016 1.00 95.44 189 ARG A O 1
ATOM 1447 N N . GLU A 1 190 ? 8.166 11.411 12.320 1.00 95.12 190 GLU A N 1
ATOM 1448 C CA . GLU A 1 190 ? 8.655 11.033 13.657 1.00 95.12 190 GLU A CA 1
ATOM 1449 C C . GLU A 1 190 ? 9.310 12.197 14.409 1.00 95.12 190 GLU A C 1
ATOM 1451 O O . GLU A 1 190 ? 9.098 12.341 15.611 1.00 95.12 190 GLU A O 1
ATOM 1456 N N . ALA A 1 191 ? 10.017 13.086 13.703 1.00 95.38 191 ALA A N 1
ATOM 1457 C CA . ALA A 1 191 ? 10.642 14.266 14.303 1.00 95.38 191 ALA A CA 1
ATOM 1458 C C . ALA A 1 191 ? 9.629 15.189 15.011 1.00 95.38 191 ALA A C 1
ATOM 1460 O O . ALA A 1 191 ? 9.914 15.705 16.089 1.00 95.38 191 ALA A O 1
ATOM 1461 N N . LEU A 1 192 ? 8.422 15.361 14.448 1.00 96.00 192 LEU A N 1
ATOM 1462 C CA . LEU A 1 192 ? 7.370 16.166 15.084 1.00 96.00 192 LEU A CA 1
ATOM 1463 C C . LEU A 1 192 ? 6.837 15.488 16.349 1.00 96.00 192 LEU A C 1
ATOM 1465 O O . LEU A 1 192 ? 6.596 16.160 17.348 1.00 96.00 192 LEU A O 1
ATOM 1469 N N . LEU A 1 193 ? 6.678 14.163 16.323 1.00 95.38 193 LEU A N 1
ATOM 1470 C CA . LEU A 1 193 ? 6.237 13.399 17.489 1.00 95.38 193 LEU A CA 1
ATOM 1471 C C . LEU A 1 193 ? 7.265 13.489 18.621 1.00 95.38 193 LEU A C 1
ATOM 1473 O O . LEU A 1 193 ? 6.893 13.742 19.764 1.00 95.38 193 LEU A O 1
ATOM 1477 N N . GLN A 1 194 ? 8.553 13.344 18.304 1.00 94.88 194 GLN A N 1
ATOM 1478 C CA . GLN A 1 194 ? 9.642 13.492 19.273 1.00 94.88 194 GLN A CA 1
ATOM 1479 C C . GLN A 1 194 ? 9.694 14.906 19.864 1.00 94.88 194 GLN A C 1
ATOM 1481 O O . GLN A 1 194 ? 9.833 15.055 21.078 1.00 94.88 194 GLN A O 1
ATOM 1486 N N . GLN A 1 195 ? 9.521 15.936 19.030 1.00 95.06 195 GLN A N 1
ATOM 1487 C CA . GLN A 1 195 ? 9.463 17.327 19.477 1.00 95.06 195 GLN A CA 1
ATOM 1488 C C . GLN A 1 195 ? 8.302 17.560 20.455 1.00 95.06 195 GLN A C 1
ATOM 1490 O O . GLN A 1 195 ? 8.513 18.107 21.534 1.00 95.06 195 GLN A O 1
ATOM 1495 N N . GLN A 1 196 ? 7.092 17.105 20.115 1.00 94.12 196 GLN A N 1
ATOM 1496 C CA . GLN A 1 196 ? 5.919 17.238 20.988 1.00 94.12 196 GLN A CA 1
ATOM 1497 C C . GLN A 1 196 ? 6.086 16.458 22.295 1.00 94.12 196 GLN A C 1
ATOM 1499 O O . GLN A 1 196 ? 5.740 16.947 23.367 1.00 94.12 196 GLN A O 1
ATOM 1504 N N . LEU A 1 197 ? 6.673 15.263 22.230 1.00 94.88 197 LEU A N 1
ATOM 1505 C CA . LEU A 1 197 ? 6.976 14.465 23.413 1.00 94.88 197 LEU A CA 1
ATOM 1506 C C . LEU A 1 197 ? 7.967 15.177 24.346 1.00 94.88 197 LEU A C 1
ATOM 1508 O O . LEU A 1 197 ? 7.798 15.107 25.562 1.00 94.88 197 LEU A O 1
ATOM 1512 N N . ALA A 1 198 ? 8.962 15.891 23.811 1.00 93.38 198 ALA A N 1
ATOM 1513 C CA . ALA A 1 198 ? 9.845 16.728 24.621 1.00 93.38 198 ALA A CA 1
ATOM 1514 C C . ALA A 1 198 ? 9.071 17.876 25.293 1.00 93.38 198 ALA A C 1
ATOM 1516 O O . ALA A 1 198 ? 9.236 18.088 26.492 1.00 93.38 198 ALA A O 1
ATOM 1517 N N . THR A 1 199 ? 8.165 18.543 24.567 1.00 93.69 199 THR A N 1
ATOM 1518 C CA . THR A 1 199 ? 7.299 19.603 25.114 1.00 93.69 199 THR A CA 1
ATOM 1519 C C . THR A 1 199 ? 6.409 19.106 26.255 1.00 93.69 199 THR A C 1
ATOM 1521 O O . THR A 1 199 ? 6.311 19.775 27.279 1.00 93.69 199 THR A O 1
ATOM 1524 N N . PHE A 1 200 ? 5.803 17.923 26.131 1.00 91.38 200 PHE A N 1
ATOM 1525 C CA . PHE A 1 200 ? 4.951 17.354 27.185 1.00 91.38 200 PHE A CA 1
ATOM 1526 C C . PHE A 1 200 ? 5.723 16.820 28.397 1.00 91.38 200 PHE A C 1
ATOM 1528 O O . PHE A 1 200 ? 5.134 16.629 29.458 1.00 91.38 200 PHE A O 1
ATOM 1535 N N . ARG A 1 201 ? 7.025 16.547 28.254 1.00 91.88 201 ARG A N 1
ATOM 1536 C CA . ARG A 1 201 ? 7.892 16.126 29.367 1.00 91.88 201 ARG A CA 1
ATOM 1537 C C . ARG A 1 201 ? 8.402 17.295 30.200 1.00 91.88 201 ARG A C 1
ATOM 1539 O O . ARG A 1 201 ? 8.773 17.081 31.352 1.00 91.88 201 ARG A O 1
ATOM 1546 N N . THR A 1 202 ? 8.433 18.503 29.645 1.00 86.88 202 THR A N 1
ATOM 1547 C CA . THR A 1 202 ? 8.622 19.713 30.447 1.00 86.88 202 THR A CA 1
ATOM 1548 C C . THR A 1 202 ? 7.400 19.889 31.351 1.00 86.88 202 THR A C 1
ATOM 1550 O O . THR A 1 202 ? 6.285 19.947 30.830 1.00 86.88 202 THR A O 1
ATOM 1553 N N . PRO A 1 203 ? 7.566 19.931 32.685 1.00 73.19 203 PRO A N 1
ATOM 1554 C CA . PRO A 1 203 ? 6.441 20.113 33.590 1.00 73.19 203 PRO A CA 1
ATOM 1555 C C . PRO A 1 203 ? 5.727 21.427 33.262 1.00 73.19 203 PRO A C 1
ATOM 1557 O O . PRO A 1 203 ? 6.374 22.452 33.034 1.00 73.19 203 PRO A O 1
ATOM 1560 N N . LEU A 1 204 ? 4.394 21.377 33.212 1.00 66.06 204 LEU A N 1
ATOM 1561 C CA . LEU A 1 204 ? 3.575 22.586 33.209 1.00 66.06 204 LEU A CA 1
ATOM 1562 C C . LEU A 1 204 ? 3.885 23.362 34.507 1.00 66.06 204 LEU A C 1
ATOM 1564 O O . LEU A 1 204 ? 3.970 22.713 35.554 1.00 66.06 204 LEU A O 1
ATOM 1568 N N . PRO A 1 205 ? 4.109 24.687 34.446 1.00 58.59 205 PRO A N 1
ATOM 1569 C CA . PRO A 1 205 ? 4.261 25.510 35.644 1.00 58.59 205 PRO A CA 1
ATOM 1570 C C . PRO A 1 205 ? 3.008 25.478 36.528 1.00 58.59 205 PRO A C 1
ATOM 1572 O O . PRO A 1 205 ? 1.897 25.266 35.986 1.00 58.59 205 PRO A O 1
#

Foldseek 3Di:
DPDDAFQKKKKDAFWKWWFFFQCQDPVHGFDHDVVLVQVLQVVLCVVQCVVLQKDWDDKWKWWADKFKQWDDDPPDPDIAHDADQDDADPVRHGDDDDDTITMITTIMMIIGMDGPSPVVDDQQVSQVSSNVVSQCDHGNNTHTDDDDPDPDPDDGIGMGGCDDDPVVNVVVVVVVVVSSPPIDIDDDDVVVVVVVVVVPPPDDD

pLDDT: mean 89.54, std 9.24, range [36.38, 97.12]

Organism: Pseudomonas aeruginosa (NCBI:txid287)

Secondary structure (DSSP, 8-state):
--PPPPSEEEEEEEEEEEEEE-B-SSS-BSSPPHHHHHHHHHHHIIIIITTTT-EEEEEEEEEEEEEE-EE--TT-SS-EEPPP-PPPPTTSPPPPPP---EEEEEEEEEEEEESTHHHHS-HHHHHHHHHHHHHTSEETTEEEEP--S-SSPPPPPEEEE--S-HHHHHHHHHHHHHHHTT-EEE---HHHHHHHHHHHHSPP-

Sequence (205 aa):
MSGTDPEALLLLPRLSIQNANAISSPLTWGFPSPGAFTGFVHALQRRVGISLDIELDGVGIVCHRFEAQISQPAGKRTKVFNLTRNPLNRDGSTAAIVEEGRAHLEVSLLLGVHGDGLDDHPAQEIARQVQEQAGAMRLAGGSILPWCNERFPAPNAELLMLGGSDEQRRKNQRRLTRRLLPGFALVSREALLQQQLATFRTPLP